Protein AF-0000000066186141 (afdb_homodimer)

Solvent-accessible surface area (backbone atoms only — not comparable 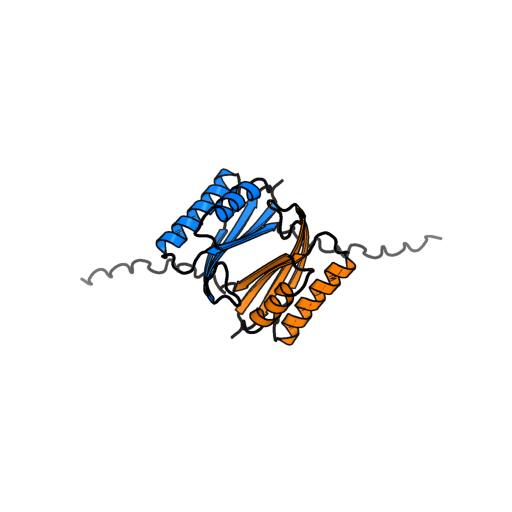to full-atom values): 13253 Å² total; per-residue (Å²): 119,76,40,44,34,40,35,37,36,25,27,50,60,83,59,49,74,66,51,50,50,50,54,52,49,49,54,50,47,55,38,44,77,59,63,34,40,79,72,43,79,42,81,59,44,77,41,80,45,83,58,65,51,98,85,29,54,42,27,28,34,35,39,36,34,31,31,31,69,65,78,44,51,50,62,52,51,48,51,42,69,75,39,86,52,41,72,46,72,51,75,43,67,46,71,72,74,75,72,65,75,69,84,56,73,61,74,71,71,74,72,73,73,84,126,118,74,40,42,34,40,36,38,37,26,29,50,60,84,58,48,73,67,53,50,50,48,54,52,49,48,54,52,48,55,38,44,76,59,62,34,40,78,74,43,79,43,80,59,44,76,41,78,43,84,59,65,53,97,85,31,55,42,27,27,36,36,39,36,36,32,30,30,68,65,79,44,51,50,62,53,50,49,52,42,68,74,39,86,53,41,72,47,72,51,76,43,68,45,71,83,70,75,74,61,74,66,84,58,74,63,74,71,71,74,73,70,78,81,128

Structure (mmCIF, N/CA/C/O backbone):
data_AF-0000000066186141-model_v1
#
loop_
_entity.id
_entity.type
_entity.pdbx_description
1 polymer 'Small ribosomal subunit protein bS6'
#
loop_
_atom_site.group_PDB
_atom_site.id
_atom_site.type_symbol
_atom_site.label_atom_id
_atom_site.label_alt_id
_atom_site.label_comp_id
_atom_site.label_asym_id
_atom_site.label_entity_id
_atom_site.label_seq_id
_atom_site.pdbx_PDB_ins_code
_atom_site.Cartn_x
_atom_site.Cartn_y
_atom_site.Cartn_z
_atom_site.occupancy
_atom_site.B_iso_or_equiv
_atom_site.auth_seq_id
_atom_site.auth_comp_id
_atom_site.auth_asym_id
_atom_site.auth_atom_id
_atom_site.pdbx_PDB_model_num
ATOM 1 N N . MET A 1 1 ? 20.625 -11.773 2.094 1 77.69 1 MET A N 1
ATOM 2 C CA . MET A 1 1 ? 20.078 -11.242 3.336 1 77.69 1 MET A CA 1
ATOM 3 C C . MET A 1 1 ? 18.562 -11.062 3.225 1 77.69 1 MET A C 1
ATOM 5 O O . MET A 1 1 ? 18.062 -10.742 2.154 1 77.69 1 MET A O 1
ATOM 9 N N . SER A 1 2 ? 17.781 -11.586 4.105 1 90.19 2 SER A N 1
ATOM 10 C CA . SER A 1 2 ? 16.328 -11.586 4.055 1 90.19 2 SER A CA 1
ATOM 11 C C . SER A 1 2 ? 15.742 -10.391 4.809 1 90.19 2 SER A C 1
ATOM 13 O O . SER A 1 2 ? 16.266 -10 5.855 1 90.19 2 SER A O 1
ATOM 15 N N . ASN A 1 3 ? 14.906 -9.742 4.137 1 95.06 3 ASN A N 1
ATOM 16 C CA . ASN A 1 3 ? 14.172 -8.633 4.727 1 95.06 3 ASN A CA 1
ATOM 17 C C . ASN A 1 3 ? 12.68 -8.945 4.844 1 95.06 3 ASN A C 1
ATOM 19 O O . ASN A 1 3 ? 12.188 -9.867 4.195 1 95.06 3 ASN A O 1
ATOM 23 N N . ASN A 1 4 ? 12.086 -8.219 5.805 1 96.62 4 ASN A N 1
ATOM 24 C CA . ASN A 1 4 ? 10.625 -8.305 5.891 1 96.62 4 ASN A CA 1
ATOM 25 C C . ASN A 1 4 ? 9.953 -7.391 4.863 1 96.62 4 ASN A C 1
ATOM 27 O O . ASN A 1 4 ? 10.336 -6.227 4.719 1 96.62 4 ASN A O 1
ATOM 31 N N . TYR A 1 5 ? 9.016 -7.984 4.18 1 97.31 5 TYR A N 1
ATOM 32 C CA . TYR A 1 5 ? 8.25 -7.242 3.182 1 97.31 5 TYR A CA 1
ATOM 33 C C . TYR A 1 5 ? 6.758 -7.305 3.477 1 97.31 5 TYR A C 1
ATOM 35 O O . TYR A 1 5 ? 6.266 -8.297 4.012 1 97.31 5 TYR A O 1
ATOM 43 N N . GLU A 1 6 ? 6.176 -6.238 3.137 1 97.62 6 GLU A N 1
ATOM 44 C CA . GLU A 1 6 ? 4.719 -6.184 3.064 1 97.62 6 GLU A CA 1
ATOM 45 C C . GLU A 1 6 ? 4.25 -5.801 1.664 1 97.62 6 GLU A C 1
ATOM 47 O O . GLU A 1 6 ? 4.625 -4.75 1.145 1 97.62 6 GLU A O 1
ATOM 52 N N . MET A 1 7 ? 3.455 -6.684 1.074 1 98 7 MET A N 1
ATOM 53 C CA . MET A 1 7 ? 2.838 -6.434 -0.226 1 98 7 MET A CA 1
ATOM 54 C C . MET A 1 7 ? 1.327 -6.273 -0.09 1 98 7 MET A C 1
ATOM 56 O O . MET A 1 7 ? 0.667 -7.094 0.549 1 98 7 MET A O 1
ATOM 60 N N . MET A 1 8 ? 0.839 -5.203 -0.641 1 98.25 8 MET A N 1
ATOM 61 C CA . MET A 1 8 ? -0.599 -4.969 -0.74 1 98.25 8 MET A CA 1
ATOM 62 C C . MET A 1 8 ? -1.026 -4.816 -2.195 1 98.25 8 MET A C 1
ATOM 64 O O . MET A 1 8 ? -0.345 -4.152 -2.98 1 98.25 8 MET A O 1
ATOM 68 N N . TYR A 1 9 ? -2.137 -5.457 -2.494 1 98.62 9 TYR A N 1
ATOM 69 C CA . TYR A 1 9 ? -2.686 -5.199 -3.822 1 98.62 9 TYR A CA 1
ATOM 70 C C . TYR A 1 9 ? -4.207 -5.23 -3.799 1 98.62 9 TYR A C 1
ATOM 72 O O . TYR A 1 9 ? -4.809 -5.762 -2.861 1 98.62 9 TYR A O 1
ATOM 80 N N . ILE A 1 10 ? -4.785 -4.609 -4.762 1 98.81 10 ILE A N 1
ATOM 81 C CA . ILE A 1 10 ? -6.23 -4.492 -4.898 1 98.81 10 ILE A CA 1
ATOM 82 C C . ILE A 1 10 ? -6.691 -5.223 -6.156 1 98.81 10 ILE A C 1
ATOM 84 O O . ILE A 1 10 ? -6.18 -4.973 -7.25 1 98.81 10 ILE A O 1
ATOM 88 N N . LEU A 1 11 ? -7.594 -6.113 -5.984 1 98.88 11 LEU A N 1
ATOM 89 C CA . LEU A 1 11 ? -8.211 -6.816 -7.102 1 98.88 11 LEU A CA 1
ATOM 90 C C . LEU A 1 11 ? -9.492 -6.117 -7.547 1 98.88 11 LEU A C 1
ATOM 92 O O . LEU A 1 11 ? -10.133 -5.422 -6.754 1 98.88 11 LEU A O 1
ATOM 96 N N . ARG A 1 12 ? -9.836 -6.273 -8.82 1 98.38 12 ARG A N 1
ATOM 97 C CA . ARG A 1 12 ? -11.133 -5.801 -9.297 1 98.38 12 ARG A CA 1
ATOM 98 C C . ARG A 1 12 ? -12.258 -6.328 -8.406 1 98.38 12 ARG A C 1
ATOM 100 O O . ARG A 1 12 ? -12.211 -7.469 -7.949 1 98.38 12 ARG A O 1
ATOM 107 N N . PRO A 1 13 ? -13.289 -5.566 -8.289 1 98.56 13 PRO A N 1
ATOM 108 C CA . PRO A 1 13 ? -14.359 -5.934 -7.355 1 98.56 13 PRO A CA 1
ATOM 109 C C . PRO A 1 13 ? -15.305 -6.984 -7.918 1 98.56 13 PRO A C 1
ATOM 111 O O . PRO A 1 13 ? -16.109 -7.555 -7.184 1 98.56 13 PRO A O 1
ATOM 114 N N . ASP A 1 14 ? -15.18 -7.301 -9.211 1 98.44 14 ASP A N 1
ATOM 115 C CA . ASP A 1 14 ? -16.156 -8.195 -9.844 1 98.44 14 ASP A CA 1
ATOM 116 C C . ASP A 1 14 ? -15.656 -9.641 -9.82 1 98.44 14 ASP A C 1
ATOM 118 O O . ASP A 1 14 ? -16.312 -10.531 -10.359 1 98.44 14 ASP A O 1
ATOM 122 N N . LEU A 1 15 ? -14.562 -9.852 -9.242 1 98.5 15 LEU A N 1
ATOM 123 C CA . LEU A 1 15 ? -14.031 -11.211 -9.148 1 98.5 15 LEU A CA 1
ATOM 124 C C . LEU A 1 15 ? -14.82 -12.039 -8.141 1 98.5 15 LEU A C 1
ATOM 126 O O . LEU A 1 15 ? -15.219 -11.531 -7.09 1 98.5 15 LEU A O 1
ATOM 130 N N . SER A 1 16 ? -14.992 -13.273 -8.461 1 97.94 16 SER A N 1
ATOM 131 C CA . SER A 1 16 ? -15.594 -14.211 -7.523 1 97.94 16 SER A CA 1
ATOM 132 C C . SER A 1 16 ? -14.617 -14.586 -6.41 1 97.94 16 SER A C 1
ATOM 134 O O . SER A 1 16 ? -13.414 -14.344 -6.531 1 97.94 16 SER A O 1
ATOM 136 N N . GLU A 1 17 ? -15.188 -15.188 -5.348 1 97.12 17 GLU A N 1
ATOM 137 C CA . GLU A 1 17 ? -14.336 -15.664 -4.262 1 97.12 17 GLU A CA 1
ATOM 138 C C . GLU A 1 17 ? -13.289 -16.656 -4.773 1 97.12 17 GLU A C 1
ATOM 140 O O . GLU A 1 17 ? -12.133 -16.609 -4.344 1 97.12 17 GLU A O 1
ATOM 145 N N . GLU A 1 18 ? -13.75 -17.469 -5.633 1 98.06 18 GLU A N 1
ATOM 146 C CA . GLU A 1 18 ? -12.836 -18.453 -6.207 1 98.06 18 GLU A CA 1
ATOM 147 C C . GLU A 1 18 ? -11.711 -17.781 -6.98 1 98.06 18 GLU A C 1
ATOM 149 O O . GLU A 1 18 ? -10.539 -18.156 -6.848 1 98.06 18 GLU A O 1
ATOM 154 N N . GLN A 1 19 ? -12.016 -16.781 -7.754 1 98.31 19 GLN A N 1
ATOM 155 C CA . GLN A 1 19 ? -11.023 -16.047 -8.531 1 98.31 19 GLN A CA 1
ATOM 156 C C . GLN A 1 19 ? -10.055 -15.289 -7.625 1 98.31 19 GLN A C 1
ATOM 158 O O . GLN A 1 19 ? -8.852 -15.25 -7.895 1 98.31 19 GLN A O 1
ATOM 163 N N . VAL A 1 20 ? -10.594 -14.766 -6.578 1 98.44 20 VAL A N 1
ATOM 164 C CA . VAL A 1 20 ? -9.773 -14.07 -5.602 1 98.44 20 VAL A CA 1
ATOM 165 C C . VAL A 1 20 ? -8.75 -15.031 -5 1 98.44 20 VAL A C 1
ATOM 167 O O . VAL A 1 20 ? -7.566 -14.703 -4.891 1 98.44 20 VAL A O 1
ATOM 170 N N . GLN A 1 21 ? -9.234 -16.203 -4.648 1 97.75 21 GLN A N 1
ATOM 171 C CA . GLN A 1 21 ? -8.344 -17.203 -4.066 1 97.75 21 GLN A CA 1
ATOM 172 C C . GLN A 1 21 ? -7.293 -17.656 -5.074 1 97.75 21 GLN A C 1
ATOM 174 O O . GLN A 1 21 ? -6.133 -17.859 -4.715 1 97.75 21 GLN A O 1
ATOM 179 N N . GLU A 1 22 ? -7.699 -17.781 -6.258 1 98.06 22 GLU A N 1
ATOM 180 C CA . GLU A 1 22 ? -6.781 -18.203 -7.312 1 98.06 22 GLU A CA 1
ATOM 181 C C . GLU A 1 22 ? -5.664 -17.188 -7.512 1 98.06 22 GLU A C 1
ATOM 183 O O . GLU A 1 22 ? -4.488 -17.547 -7.59 1 98.06 22 GLU A O 1
ATOM 188 N N . VAL A 1 23 ? -6.027 -15.906 -7.625 1 98.19 23 VAL A N 1
ATOM 189 C CA . VAL A 1 23 ? -5.039 -14.859 -7.828 1 98.19 23 VAL A CA 1
ATOM 190 C C . VAL A 1 23 ? -4.109 -14.781 -6.617 1 98.19 23 VAL A C 1
ATOM 192 O O . VAL A 1 23 ? -2.891 -14.672 -6.77 1 98.19 23 VAL A O 1
ATOM 195 N N . SER A 1 24 ? -4.688 -14.867 -5.41 1 97.94 24 SER A N 1
ATOM 196 C CA . SER A 1 24 ? -3.895 -14.828 -4.188 1 97.94 24 SER A CA 1
ATOM 197 C C . SER A 1 24 ? -2.902 -15.984 -4.133 1 97.94 24 SER A C 1
ATOM 199 O O . SER A 1 24 ? -1.741 -15.797 -3.764 1 97.94 24 SER A O 1
ATOM 201 N N . SER A 1 25 ? -3.4 -17.172 -4.512 1 97.88 25 SER A N 1
ATOM 202 C CA . SER A 1 25 ? -2.545 -18.344 -4.531 1 97.88 25 SER A CA 1
ATOM 203 C C . SER A 1 25 ? -1.436 -18.203 -5.57 1 97.88 25 SER A C 1
ATOM 205 O O . SER A 1 25 ? -0.303 -18.641 -5.336 1 97.88 25 SER A O 1
ATOM 207 N N . LYS A 1 26 ? -1.8 -17.656 -6.664 1 98.31 26 LYS A N 1
ATOM 208 C CA . LYS A 1 26 ? -0.821 -17.422 -7.723 1 98.31 26 LYS A CA 1
ATOM 209 C C . LYS A 1 26 ? 0.356 -16.594 -7.215 1 98.31 26 LYS A C 1
ATOM 211 O O . LYS A 1 26 ? 1.514 -16.984 -7.383 1 98.31 26 LYS A O 1
ATOM 216 N N . TYR A 1 27 ? 0.134 -15.469 -6.582 1 98.5 27 TYR A N 1
ATOM 217 C CA . TYR A 1 27 ? 1.203 -14.586 -6.141 1 98.5 27 TYR A CA 1
ATOM 218 C C . TYR A 1 27 ? 1.951 -15.18 -4.957 1 98.5 27 TYR A C 1
ATOM 220 O O . TYR A 1 27 ? 3.158 -14.977 -4.809 1 98.5 27 TYR A O 1
ATOM 228 N N . LYS A 1 28 ? 1.228 -15.945 -4.125 1 98.12 28 LYS A N 1
ATOM 229 C CA . LYS A 1 28 ? 1.906 -16.688 -3.074 1 98.12 28 LYS A CA 1
ATOM 230 C C . LYS A 1 28 ? 2.945 -17.641 -3.662 1 98.12 28 LYS A C 1
ATOM 232 O O . LYS A 1 28 ? 4.09 -17.688 -3.199 1 98.12 28 LYS A O 1
ATOM 237 N N . THR A 1 29 ? 2.52 -18.344 -4.637 1 98.31 29 THR A N 1
ATOM 238 C CA . THR A 1 29 ? 3.391 -19.312 -5.297 1 98.31 29 THR A CA 1
ATOM 239 C C . THR A 1 29 ? 4.57 -18.609 -5.961 1 98.31 29 THR A C 1
ATOM 241 O O . THR A 1 29 ? 5.711 -19.062 -5.863 1 98.31 29 THR A O 1
ATOM 244 N N . MET A 1 30 ? 4.305 -17.484 -6.648 1 98.5 30 MET A N 1
ATOM 245 C CA . MET A 1 30 ? 5.379 -16.734 -7.277 1 98.5 30 MET A CA 1
ATOM 246 C C . MET A 1 30 ? 6.414 -16.297 -6.246 1 98.5 30 MET A C 1
ATOM 248 O O . MET A 1 30 ? 7.617 -16.344 -6.508 1 98.5 30 MET A O 1
ATOM 252 N N . LEU A 1 31 ? 5.957 -15.867 -5.078 1 98.38 31 LEU A N 1
ATOM 253 C CA . LEU A 1 31 ? 6.848 -15.445 -4.004 1 98.38 31 LEU A CA 1
ATOM 254 C C . LEU A 1 31 ? 7.66 -16.625 -3.479 1 98.38 31 LEU A C 1
ATOM 256 O O . LEU A 1 31 ? 8.875 -16.516 -3.295 1 98.38 31 LEU A O 1
ATOM 260 N N . GLN A 1 32 ? 7.039 -17.75 -3.293 1 97.69 32 GLN A N 1
ATOM 261 C CA . GLN A 1 32 ? 7.703 -18.953 -2.791 1 97.69 32 GLN A CA 1
ATOM 262 C C . GLN A 1 32 ? 8.758 -19.453 -3.773 1 97.69 32 GLN A C 1
ATOM 264 O O . GLN A 1 32 ? 9.867 -19.812 -3.371 1 97.69 32 GLN A O 1
ATOM 269 N N . ASP A 1 33 ? 8.406 -19.422 -5.035 1 97.69 33 ASP A N 1
ATOM 270 C CA . ASP A 1 33 ? 9.32 -19.875 -6.074 1 97.69 33 ASP A CA 1
ATOM 271 C C . ASP A 1 33 ? 10.555 -18.984 -6.16 1 97.69 33 ASP A C 1
ATOM 273 O O . ASP A 1 33 ? 11.609 -19.422 -6.621 1 97.69 33 ASP A O 1
ATOM 277 N N . SER A 1 34 ? 10.422 -17.766 -5.691 1 96.62 34 SER A N 1
ATOM 278 C CA . SER A 1 34 ? 11.531 -16.812 -5.723 1 96.62 34 SER A CA 1
ATOM 279 C C . SER A 1 34 ? 12.336 -16.859 -4.422 1 96.62 34 SER A C 1
ATOM 281 O O . SER A 1 34 ? 13.227 -16.047 -4.211 1 96.62 34 SER A O 1
ATOM 283 N N . GLY A 1 35 ? 11.914 -17.734 -3.502 1 96.25 35 GLY A N 1
ATOM 284 C CA . GLY A 1 35 ? 12.695 -17.953 -2.293 1 96.25 35 GLY A CA 1
ATOM 285 C C . GLY A 1 35 ? 12.125 -17.234 -1.082 1 96.25 35 GLY A C 1
ATOM 286 O O . GLY A 1 35 ? 12.758 -17.203 -0.021 1 96.25 35 GLY A O 1
ATOM 287 N N . ALA A 1 36 ? 10.969 -16.703 -1.244 1 97.69 36 ALA A N 1
ATOM 288 C CA . ALA A 1 36 ? 10.336 -16.031 -0.105 1 97.69 36 ALA A CA 1
ATOM 289 C C . ALA A 1 36 ? 9.914 -17.047 0.954 1 97.69 36 ALA A C 1
ATOM 291 O O . ALA A 1 36 ? 9.586 -18.188 0.632 1 97.69 36 ALA A O 1
ATOM 292 N N . SER A 1 37 ? 9.992 -16.594 2.197 1 97.56 37 SER A N 1
ATOM 293 C CA . SER A 1 37 ? 9.594 -17.422 3.326 1 97.56 37 SER A CA 1
ATOM 294 C C . SER A 1 37 ? 8.695 -16.672 4.289 1 97.56 37 SER A C 1
ATOM 296 O O . SER A 1 37 ? 8.492 -15.461 4.133 1 97.56 37 SER A O 1
ATOM 298 N N . ASP A 1 38 ? 7.98 -17.453 5.262 1 97.06 38 ASP A N 1
ATOM 299 C CA . ASP A 1 38 ? 7.113 -16.875 6.289 1 97.06 38 ASP A CA 1
ATOM 300 C C . ASP A 1 38 ? 5.984 -16.062 5.668 1 97.06 38 ASP A C 1
ATOM 302 O O . ASP A 1 38 ? 5.727 -14.93 6.086 1 97.06 38 ASP A O 1
ATOM 306 N N . LEU A 1 39 ? 5.375 -16.672 4.676 1 97.5 39 LEU A N 1
ATOM 307 C CA . LEU A 1 39 ? 4.336 -15.984 3.924 1 97.5 39 LEU A CA 1
ATOM 308 C C . LEU A 1 39 ? 3.023 -15.969 4.699 1 97.5 39 LEU A C 1
ATOM 310 O O . LEU A 1 39 ? 2.582 -17 5.203 1 97.5 39 LEU A O 1
ATOM 314 N N . GLN A 1 40 ? 2.521 -14.875 4.879 1 97.12 40 GLN A N 1
ATOM 315 C CA . GLN A 1 40 ? 1.186 -14.68 5.43 1 97.12 40 GLN A CA 1
ATOM 316 C C . GLN A 1 40 ? 0.299 -13.898 4.465 1 97.12 40 GLN A C 1
ATOM 318 O O . GLN A 1 40 ? 0.572 -12.734 4.168 1 97.12 40 GLN A O 1
ATOM 323 N N . VAL A 1 41 ? -0.76 -14.562 4.004 1 97.5 41 VAL A N 1
ATOM 324 C CA . VAL A 1 41 ? -1.691 -13.93 3.074 1 97.5 41 VAL A CA 1
ATOM 325 C C . VAL A 1 41 ? -3.004 -13.617 3.789 1 97.5 41 VAL A C 1
ATOM 327 O O . VAL A 1 41 ? -3.582 -14.492 4.445 1 97.5 41 VAL A O 1
ATOM 330 N N . GLN A 1 42 ? -3.467 -12.469 3.686 1 96.56 42 GLN A N 1
ATOM 331 C CA . GLN A 1 42 ? -4.73 -12.039 4.281 1 96.56 42 GLN A CA 1
ATOM 332 C C . GLN A 1 42 ? -5.625 -11.367 3.242 1 96.56 42 GLN A C 1
ATOM 334 O O . GLN A 1 42 ? -5.23 -10.383 2.615 1 96.56 42 GLN A O 1
ATOM 339 N N . VAL A 1 43 ? -6.793 -11.969 3.105 1 96.06 43 VAL A N 1
ATOM 340 C CA . VAL A 1 43 ? -7.82 -11.297 2.312 1 96.06 43 VAL A CA 1
ATOM 341 C C . VAL A 1 43 ? -8.562 -10.289 3.178 1 96.06 43 VAL A C 1
ATOM 343 O O . VAL A 1 43 ? -9.305 -10.664 4.09 1 96.06 43 VAL A O 1
ATOM 346 N N . ARG A 1 44 ? -8.438 -9.047 2.889 1 95.25 44 ARG A N 1
ATOM 347 C CA . ARG A 1 44 ? -8.977 -7.984 3.73 1 95.25 44 ARG A CA 1
ATOM 348 C C . ARG A 1 44 ? -10.383 -7.594 3.285 1 95.25 44 ARG A C 1
ATOM 350 O O . ARG A 1 44 ? -11.055 -6.809 3.955 1 95.25 44 ARG A O 1
ATOM 357 N N . GLY A 1 45 ? -10.789 -8.055 2.07 1 94.75 45 GLY A N 1
ATOM 358 C CA . GLY A 1 45 ? -12.172 -7.926 1.632 1 94.75 45 GLY A CA 1
ATOM 359 C C . GLY A 1 45 ? -12.398 -6.746 0.706 1 94.75 45 GLY A C 1
ATOM 360 O O . GLY A 1 45 ? -11.445 -6.059 0.325 1 94.75 45 GLY A O 1
ATOM 361 N N . LYS A 1 46 ? -13.664 -6.594 0.367 1 96.88 46 LYS A N 1
ATOM 362 C CA . LYS A 1 46 ? -14.062 -5.582 -0.606 1 96.88 46 LYS A CA 1
ATOM 363 C C . LYS A 1 46 ? -14.344 -4.246 0.073 1 96.88 46 LYS A C 1
ATOM 365 O O . LYS A 1 46 ? -14.984 -4.199 1.125 1 96.88 46 LYS A O 1
ATOM 370 N N . ARG A 1 47 ? -13.844 -3.191 -0.616 1 95.69 47 ARG A N 1
ATOM 371 C CA . ARG A 1 47 ? -14.055 -1.85 -0.081 1 95.69 47 ARG A CA 1
ATOM 372 C C . ARG A 1 47 ? -14.367 -0.858 -1.197 1 95.69 47 ARG A C 1
ATOM 374 O O . ARG A 1 47 ? -13.891 -1.016 -2.324 1 95.69 47 ARG A O 1
ATOM 381 N N . HIS A 1 48 ? -15.211 0.154 -0.768 1 96.81 48 HIS A N 1
ATOM 382 C CA . HIS A 1 48 ? -15.422 1.274 -1.677 1 96.81 48 HIS A CA 1
ATOM 383 C C . HIS A 1 48 ? -14.188 2.166 -1.751 1 96.81 48 HIS A C 1
ATOM 385 O O . HIS A 1 48 ? -13.602 2.51 -0.722 1 96.81 48 HIS A O 1
ATOM 391 N N . LEU A 1 49 ? -13.797 2.498 -2.938 1 97 49 LEU A N 1
ATOM 392 C CA . LEU A 1 49 ? -12.648 3.375 -3.131 1 97 49 LEU A CA 1
ATOM 393 C C . LEU A 1 49 ? -13.055 4.84 -3.016 1 97 49 LEU A C 1
ATOM 395 O O . LEU A 1 49 ? -14.156 5.215 -3.414 1 97 49 LEU A O 1
ATOM 399 N N . ALA A 1 50 ? -12.203 5.676 -2.479 1 94.62 50 ALA A N 1
ATOM 400 C CA . ALA A 1 50 ? -12.461 7.113 -2.447 1 94.62 50 ALA A CA 1
ATOM 401 C C . ALA A 1 50 ? -12.469 7.699 -3.855 1 94.62 50 ALA A C 1
ATOM 403 O O . ALA A 1 50 ? -13.273 8.586 -4.156 1 94.62 50 ALA A O 1
ATOM 404 N N . TYR A 1 51 ? -11.57 7.207 -4.645 1 94.88 51 TYR A N 1
ATOM 405 C CA . TYR A 1 51 ? -11.469 7.547 -6.059 1 94.88 51 TYR A CA 1
ATOM 406 C C . TYR A 1 51 ? -11.391 6.289 -6.918 1 94.88 51 TYR A C 1
ATOM 408 O O 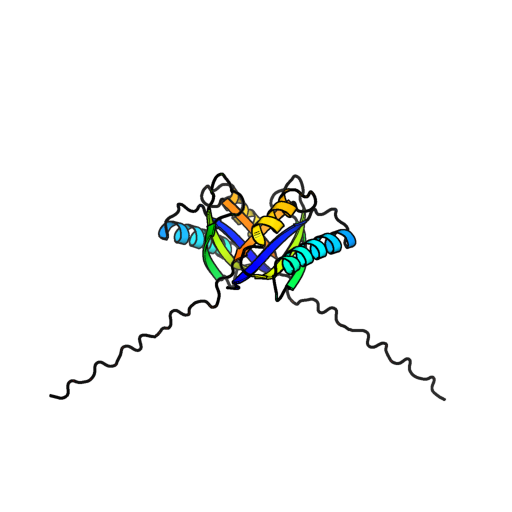. TYR A 1 51 ? -10.742 5.309 -6.531 1 94.88 51 TYR A O 1
ATOM 416 N N . PRO A 1 52 ? -12 6.461 -8.086 1 97 52 PRO A N 1
ATOM 417 C CA . PRO A 1 52 ? -11.969 5.266 -8.93 1 97 52 PRO A CA 1
ATOM 418 C C . PRO A 1 52 ? -10.555 4.895 -9.367 1 97 52 PRO A C 1
ATOM 420 O O . PRO A 1 52 ? -9.727 5.777 -9.602 1 97 52 PRO A O 1
ATOM 423 N N . ILE A 1 53 ? -10.328 3.611 -9.375 1 96.81 53 ILE A N 1
ATOM 424 C CA . ILE A 1 53 ? -9.109 3.055 -9.961 1 96.81 53 ILE A CA 1
ATOM 425 C C . ILE A 1 53 ? -9.453 2.209 -11.18 1 96.81 53 ILE A C 1
ATOM 427 O O . ILE A 1 53 ? -10.172 1.212 -11.07 1 96.81 53 ILE A O 1
ATOM 431 N N . GLN A 1 54 ? -8.938 2.6 -12.375 1 96.56 54 GLN A N 1
ATOM 432 C CA . GLN A 1 54 ? -9.234 1.906 -13.625 1 96.56 54 GLN A CA 1
ATOM 433 C C . GLN A 1 54 ? -10.742 1.765 -13.828 1 96.56 54 GLN A C 1
ATOM 435 O O . GLN A 1 54 ? -11.227 0.685 -14.172 1 96.56 54 GLN A O 1
ATOM 440 N N . ASN A 1 55 ? -11.484 2.77 -13.406 1 96.81 55 ASN A N 1
ATOM 441 C CA . ASN A 1 55 ? -12.922 2.914 -13.594 1 96.81 55 ASN A CA 1
ATOM 442 C C . ASN A 1 55 ? -13.703 2.008 -12.648 1 96.81 55 ASN A C 1
ATOM 444 O O . ASN A 1 55 ? -14.898 1.771 -12.859 1 96.81 55 ASN A O 1
ATOM 448 N N . PHE A 1 56 ? -13.086 1.45 -11.672 1 98.44 56 PHE A N 1
ATOM 449 C CA . PHE A 1 56 ? -13.773 0.711 -10.617 1 98.44 56 PHE A CA 1
ATOM 450 C C . PHE A 1 56 ? -13.945 1.576 -9.375 1 98.44 56 PHE A C 1
ATOM 452 O O . PHE A 1 56 ? -13.031 2.299 -8.984 1 98.44 56 PHE A O 1
ATOM 459 N N . ASN A 1 57 ? -15.141 1.441 -8.742 1 98.25 57 ASN A N 1
ATOM 460 C CA . ASN A 1 57 ? -15.43 2.225 -7.547 1 98.25 57 ASN A CA 1
ATOM 461 C C . ASN A 1 57 ? -15.172 1.424 -6.273 1 98.25 57 ASN A C 1
ATOM 463 O O . ASN A 1 57 ? -15.203 1.975 -5.172 1 98.25 57 ASN A O 1
ATOM 467 N N . ASP A 1 58 ? -15.008 0.131 -6.512 1 98.5 58 ASP A N 1
ATOM 468 C CA . ASP A 1 58 ? -14.68 -0.767 -5.41 1 98.5 58 ASP A CA 1
ATOM 469 C C . ASP A 1 58 ? -13.422 -1.576 -5.715 1 98.5 58 ASP A C 1
ATOM 471 O O . ASP A 1 58 ? -12.945 -1.59 -6.855 1 98.5 58 ASP A O 1
ATOM 475 N N . GLY A 1 59 ? -12.836 -2.236 -4.688 1 98.56 59 GLY A N 1
ATOM 476 C CA . GLY A 1 59 ? -11.703 -3.143 -4.832 1 98.56 59 GLY A CA 1
ATOM 477 C C . GLY A 1 59 ? -11.617 -4.168 -3.719 1 98.56 59 GLY A C 1
ATOM 478 O O . GLY A 1 59 ? -12.102 -3.93 -2.611 1 98.56 59 GLY A O 1
ATOM 479 N N . ILE A 1 60 ? -11.039 -5.262 -4.004 1 98.69 60 ILE A N 1
ATOM 480 C CA . ILE A 1 60 ? -10.789 -6.309 -3.016 1 98.69 60 ILE A CA 1
ATOM 481 C C . ILE A 1 60 ? -9.336 -6.238 -2.553 1 98.69 60 ILE A C 1
ATOM 483 O O . ILE A 1 60 ? -8.414 -6.434 -3.348 1 98.69 60 ILE A O 1
ATOM 487 N N . TYR A 1 61 ? -9.156 -6.039 -1.285 1 98.31 61 TYR A N 1
ATOM 488 C CA . TYR A 1 61 ? -7.824 -5.793 -0.74 1 98.31 61 TYR A CA 1
ATOM 489 C C . TYR A 1 61 ? -7.184 -7.09 -0.258 1 98.31 61 TYR A C 1
ATOM 491 O O . TYR A 1 61 ? -7.801 -7.855 0.487 1 98.31 61 TYR A O 1
ATOM 499 N N . ILE A 1 62 ? -5.91 -7.266 -0.694 1 98.5 62 ILE A N 1
ATOM 500 C CA . ILE A 1 62 ? -5.09 -8.398 -0.267 1 98.5 62 ILE A CA 1
ATOM 501 C C . ILE A 1 62 ? -3.787 -7.887 0.341 1 98.5 62 ILE A C 1
ATOM 503 O O . ILE A 1 62 ? -3.17 -6.957 -0.184 1 98.5 62 ILE A O 1
ATOM 507 N N . GLN A 1 63 ? -3.447 -8.539 1.406 1 97.62 63 GLN A N 1
ATOM 508 C CA . GLN A 1 63 ? -2.182 -8.227 2.059 1 97.62 63 GLN A CA 1
ATOM 509 C C . GLN A 1 63 ? -1.3 -9.469 2.174 1 97.62 63 GLN A C 1
ATOM 511 O O . GLN A 1 63 ? -1.782 -10.555 2.514 1 97.62 63 GLN A O 1
ATOM 516 N N . VAL A 1 64 ? -0.043 -9.336 1.863 1 98.19 64 VAL A N 1
ATOM 517 C CA . VAL A 1 64 ? 0.904 -10.438 1.976 1 98.19 64 VAL A CA 1
ATOM 518 C C . VAL A 1 64 ? 2.152 -9.977 2.725 1 98.19 64 VAL A C 1
ATOM 520 O O . VAL A 1 64 ? 2.791 -9 2.332 1 98.19 64 VAL A O 1
ATOM 523 N N . ASN A 1 65 ? 2.434 -10.617 3.811 1 97.62 65 ASN A N 1
ATOM 524 C CA . ASN A 1 65 ? 3.701 -10.445 4.512 1 97.62 65 ASN A CA 1
ATOM 525 C C . ASN A 1 65 ? 4.637 -11.625 4.285 1 97.62 65 ASN A C 1
ATOM 527 O O . ASN A 1 65 ? 4.195 -12.773 4.262 1 97.62 65 ASN A O 1
ATOM 531 N N . TYR A 1 66 ? 5.895 -11.305 4.117 1 98.19 66 TYR A N 1
ATOM 532 C CA . TYR A 1 66 ? 6.84 -12.383 3.83 1 98.19 66 TYR A CA 1
ATOM 533 C C . TYR A 1 66 ? 8.273 -11.922 4.055 1 98.19 66 TYR A C 1
ATOM 535 O O . TYR A 1 66 ? 8.531 -10.727 4.234 1 98.19 66 TYR A O 1
ATOM 543 N N . LYS A 1 67 ? 9.172 -12.898 4.09 1 97.94 67 LYS A N 1
ATOM 544 C CA . LYS A 1 67 ? 10.609 -12.656 4.125 1 97.94 67 LYS A CA 1
ATOM 545 C C . LYS A 1 67 ? 11.258 -13 2.787 1 97.94 67 LYS A C 1
ATOM 547 O O . LYS A 1 67 ? 10.93 -14.016 2.174 1 97.94 67 LYS A O 1
ATOM 552 N N . ALA A 1 68 ? 12.07 -12.148 2.32 1 97.62 68 ALA A N 1
ATOM 553 C CA . ALA A 1 68 ? 12.742 -12.367 1.039 1 97.62 68 ALA A CA 1
ATOM 554 C C . ALA A 1 68 ? 13.938 -11.43 0.879 1 97.62 68 ALA A C 1
ATOM 556 O O . ALA A 1 68 ? 14.242 -10.641 1.777 1 97.62 68 ALA A O 1
ATOM 557 N N . ASP A 1 69 ? 14.609 -11.539 -0.289 1 95.94 69 ASP A N 1
ATOM 558 C CA . ASP A 1 69 ? 15.805 -10.734 -0.483 1 95.94 69 ASP A CA 1
ATOM 559 C C . ASP A 1 69 ? 15.539 -9.578 -1.453 1 95.94 69 ASP A C 1
ATOM 561 O O . ASP A 1 69 ? 16.453 -8.836 -1.801 1 95.94 69 ASP A O 1
ATOM 565 N N . GLY A 1 70 ? 14.398 -9.43 -1.904 1 95.75 70 GLY A N 1
ATOM 566 C CA . GLY A 1 70 ? 14.047 -8.32 -2.775 1 95.75 70 GLY A CA 1
ATOM 567 C C . GLY A 1 70 ? 14.039 -8.695 -4.246 1 95.75 70 GLY A C 1
ATOM 568 O O . GLY A 1 70 ? 13.508 -7.957 -5.074 1 95.75 70 GLY A O 1
ATOM 569 N N . SER A 1 71 ? 14.586 -9.883 -4.625 1 95.5 71 SER A N 1
ATOM 570 C CA . SER A 1 71 ? 14.719 -10.273 -6.023 1 95.5 71 SER A CA 1
ATOM 571 C C . SER A 1 71 ? 13.359 -10.625 -6.625 1 95.5 71 SER A C 1
ATOM 573 O O . SER A 1 71 ? 13.203 -10.648 -7.848 1 95.5 71 SER A O 1
ATOM 575 N N . GLN A 1 72 ? 12.367 -10.844 -5.754 1 96.81 72 GLN A N 1
ATOM 576 C CA . GLN A 1 72 ? 11.047 -11.289 -6.199 1 96.81 72 GLN A CA 1
ATOM 577 C C . GLN A 1 72 ? 10.211 -10.109 -6.695 1 96.81 72 GLN A C 1
ATOM 579 O O . GLN A 1 72 ? 9.227 -10.305 -7.418 1 96.81 72 GLN A O 1
ATOM 584 N N . ILE A 1 73 ? 10.523 -8.938 -6.309 1 96.75 73 ILE A N 1
ATOM 585 C CA . ILE A 1 73 ? 9.648 -7.777 -6.438 1 96.75 73 ILE A CA 1
ATOM 586 C C . ILE A 1 73 ? 9.383 -7.496 -7.918 1 96.75 73 ILE A C 1
ATOM 588 O O . ILE A 1 73 ? 8.227 -7.375 -8.336 1 96.75 73 ILE A O 1
ATOM 592 N N . LYS A 1 74 ? 10.477 -7.484 -8.695 1 96.75 74 LYS A N 1
ATOM 593 C CA . LYS A 1 74 ? 10.336 -7.102 -10.102 1 96.75 74 LYS A CA 1
ATOM 594 C C . LYS A 1 74 ? 9.414 -8.062 -10.844 1 96.75 74 LYS A C 1
ATOM 596 O O . LYS A 1 74 ? 8.508 -7.629 -11.555 1 96.75 74 LYS A O 1
ATOM 601 N N . ALA A 1 75 ? 9.594 -9.328 -10.641 1 97.44 75 ALA A N 1
ATOM 602 C CA . ALA A 1 75 ? 8.805 -10.336 -11.344 1 97.44 75 ALA A CA 1
ATOM 603 C C . ALA A 1 75 ? 7.34 -10.289 -10.922 1 97.44 75 ALA A C 1
ATOM 605 O O . ALA A 1 75 ? 6.445 -10.344 -11.773 1 97.44 75 ALA A O 1
ATOM 606 N N . VAL A 1 76 ? 7.082 -10.172 -9.664 1 98.25 76 VAL A N 1
ATOM 607 C CA . VAL A 1 76 ? 5.715 -10.188 -9.148 1 98.25 76 VAL A CA 1
ATOM 608 C C . VAL A 1 76 ? 4.977 -8.93 -9.609 1 98.25 76 VAL A C 1
ATOM 610 O O . VAL A 1 76 ? 3.854 -9.016 -10.109 1 98.25 76 VAL A O 1
ATOM 613 N N . GLU A 1 77 ? 5.629 -7.805 -9.5 1 97.44 77 GLU A N 1
ATOM 614 C CA . GLU A 1 77 ? 5.004 -6.543 -9.891 1 97.44 77 GLU A CA 1
ATOM 615 C C . GLU A 1 77 ? 4.785 -6.484 -11.398 1 97.44 77 GLU A C 1
ATOM 617 O O . GLU A 1 77 ? 3.803 -5.898 -11.867 1 97.44 77 GLU A O 1
ATOM 622 N N . ARG A 1 78 ? 5.715 -7.074 -12.148 1 97.69 78 ARG A N 1
ATOM 623 C CA . ARG A 1 78 ? 5.523 -7.156 -13.594 1 97.69 78 ARG A CA 1
ATOM 624 C C . ARG A 1 78 ? 4.258 -7.934 -13.938 1 97.69 78 ARG A C 1
ATOM 626 O O . ARG A 1 78 ? 3.457 -7.496 -14.766 1 97.69 78 ARG A O 1
ATOM 633 N N . ASP A 1 79 ? 4.09 -9 -13.328 1 98.38 79 ASP A N 1
ATOM 634 C CA . ASP A 1 79 ? 2.912 -9.82 -13.578 1 98.38 79 ASP A CA 1
ATOM 635 C C . ASP A 1 79 ? 1.632 -9.07 -13.219 1 98.38 79 ASP A C 1
ATOM 637 O O . ASP A 1 79 ? 0.656 -9.102 -13.977 1 98.38 79 ASP A O 1
ATOM 641 N N . MET A 1 80 ? 1.624 -8.383 -12.062 1 98 80 MET A N 1
ATOM 642 C CA . MET A 1 80 ? 0.462 -7.621 -11.617 1 98 80 MET A CA 1
ATOM 643 C C . MET A 1 80 ? 0.162 -6.477 -12.578 1 98 80 MET A C 1
ATOM 645 O O . MET A 1 80 ? -1.002 -6.176 -12.844 1 98 80 MET A O 1
ATOM 649 N N . ARG A 1 81 ? 1.227 -5.875 -13.031 1 95.62 81 ARG A N 1
ATOM 650 C CA . ARG A 1 81 ? 1.101 -4.75 -13.953 1 95.62 81 ARG A CA 1
ATOM 651 C C . ARG A 1 81 ? 0.49 -5.195 -15.273 1 95.62 81 ARG A C 1
ATOM 653 O O . ARG A 1 81 ? -0.326 -4.477 -15.859 1 95.62 81 ARG A O 1
ATOM 660 N N . LEU A 1 82 ? 0.861 -6.363 -15.766 1 95.88 82 LEU A N 1
ATOM 661 C CA . LEU A 1 82 ? 0.424 -6.871 -17.062 1 95.88 82 LEU A CA 1
ATOM 662 C C . LEU A 1 82 ? -0.953 -7.52 -16.953 1 95.88 82 LEU A C 1
ATOM 664 O O . LEU A 1 82 ? -1.671 -7.629 -17.953 1 95.88 82 LEU A O 1
ATOM 668 N N . GLY A 1 83 ? -1.317 -7.961 -15.805 1 95.94 83 GLY A N 1
ATOM 669 C CA . GLY A 1 83 ? -2.586 -8.641 -15.602 1 95.94 83 GLY A CA 1
ATOM 670 C C . GLY A 1 83 ? -3.762 -7.691 -15.492 1 95.94 83 GLY A C 1
ATOM 671 O O . GLY A 1 83 ? -3.586 -6.508 -15.188 1 95.94 83 GLY A O 1
ATOM 672 N N . GLU A 1 84 ? -4.938 -8.25 -15.648 1 96.06 84 GLU A N 1
ATOM 673 C CA . GLU A 1 84 ? -6.141 -7.422 -15.672 1 96.06 84 GLU A CA 1
ATOM 674 C C . GLU A 1 84 ? -6.875 -7.48 -14.336 1 96.06 84 GLU A C 1
ATOM 676 O O . GLU A 1 84 ? -7.754 -6.66 -14.07 1 96.06 84 GLU A O 1
ATOM 681 N N . MET A 1 85 ? -6.457 -8.352 -13.5 1 98.25 85 MET A N 1
ATOM 682 C CA . MET A 1 85 ? -7.246 -8.578 -12.289 1 98.25 85 MET A CA 1
ATOM 683 C C . MET A 1 85 ? -6.785 -7.664 -11.156 1 98.25 85 MET A C 1
ATOM 685 O O . MET A 1 85 ? -7.562 -7.34 -10.258 1 98.25 85 MET A O 1
ATOM 689 N N . VAL A 1 86 ? -5.52 -7.324 -11.164 1 98.75 86 VAL A N 1
ATOM 690 C CA . VAL A 1 86 ? -4.957 -6.43 -10.156 1 98.75 86 VAL A CA 1
ATOM 691 C C . VAL A 1 86 ? -5.031 -4.984 -10.641 1 98.75 86 VAL A C 1
ATOM 693 O O . VAL A 1 86 ? -4.562 -4.668 -11.734 1 98.75 86 VAL A O 1
ATOM 696 N N . ILE A 1 87 ? -5.621 -4.105 -9.82 1 98.38 87 ILE A N 1
ATOM 697 C CA . ILE A 1 87 ? -5.812 -2.742 -10.297 1 98.38 87 ILE A CA 1
ATOM 698 C C . ILE A 1 87 ? -4.836 -1.806 -9.594 1 98.38 87 ILE A C 1
ATOM 700 O O . ILE A 1 87 ? -4.633 -0.669 -10.023 1 98.38 87 ILE A O 1
ATOM 704 N N . ARG A 1 88 ? -4.262 -2.227 -8.531 1 98.19 88 ARG A N 1
ATOM 705 C CA . ARG A 1 88 ? -3.238 -1.487 -7.805 1 98.19 88 ARG A CA 1
ATOM 706 C C . ARG A 1 88 ? -2.367 -2.428 -6.977 1 98.19 88 ARG A C 1
ATOM 708 O O . ARG A 1 88 ? -2.84 -3.465 -6.504 1 98.19 88 ARG A O 1
ATOM 715 N N . TYR A 1 89 ? -1.163 -2.148 -6.754 1 98 89 TYR A N 1
ATOM 716 C CA . TYR A 1 89 ? -0.247 -2.92 -5.922 1 98 89 TYR A CA 1
ATOM 717 C C . TYR A 1 89 ? 0.851 -2.031 -5.352 1 98 89 TYR A C 1
ATOM 719 O O . TYR A 1 89 ? 1.168 -0.983 -5.922 1 98 89 TYR A O 1
ATOM 727 N N . LEU A 1 90 ? 1.318 -2.406 -4.238 1 97.56 90 LEU A N 1
ATOM 728 C CA . LEU A 1 90 ? 2.395 -1.709 -3.543 1 97.56 90 LEU A CA 1
ATOM 729 C C . LEU A 1 90 ? 3.168 -2.666 -2.641 1 97.56 90 LEU A C 1
ATOM 731 O O . LEU A 1 90 ? 2.57 -3.396 -1.848 1 97.56 90 LEU A O 1
ATOM 735 N N . THR A 1 91 ? 4.492 -2.707 -2.789 1 97.62 91 THR A N 1
ATOM 736 C CA . THR A 1 91 ? 5.352 -3.523 -1.942 1 97.62 91 THR A CA 1
ATOM 737 C C . THR A 1 91 ? 6.32 -2.65 -1.152 1 97.62 91 THR A C 1
ATOM 739 O O . THR A 1 91 ? 6.93 -1.731 -1.705 1 97.62 91 THR A O 1
ATOM 742 N N . MET A 1 92 ? 6.426 -2.975 0.14 1 96.12 92 MET A N 1
ATOM 743 C CA . MET A 1 92 ? 7.27 -2.178 1.028 1 96.12 92 MET A CA 1
ATOM 744 C C . MET A 1 92 ? 8.188 -3.07 1.85 1 96.12 92 MET A C 1
ATOM 746 O O . MET A 1 92 ? 7.762 -4.098 2.377 1 96.12 92 MET A O 1
ATOM 750 N N . LYS A 1 93 ? 9.484 -2.717 1.83 1 95.75 93 LYS A N 1
ATOM 751 C CA . LYS A 1 93 ? 10.414 -3.336 2.768 1 95.75 93 LYS A CA 1
ATOM 752 C C . LYS A 1 93 ? 10.203 -2.809 4.184 1 95.75 93 LYS A C 1
ATOM 754 O O . LYS A 1 93 ? 10.188 -1.597 4.406 1 95.75 93 LYS A O 1
ATOM 759 N N . LEU A 1 94 ? 10 -3.746 5.098 1 92.5 94 LEU A N 1
ATOM 760 C CA . LEU A 1 94 ? 9.711 -3.357 6.473 1 92.5 94 LEU A CA 1
ATOM 761 C C . LEU A 1 94 ? 10.984 -3.33 7.309 1 92.5 94 LEU A C 1
ATOM 763 O O . LEU A 1 94 ? 11.867 -4.176 7.137 1 92.5 94 LEU A O 1
ATOM 767 N N . ASP A 1 95 ? 11.672 -2.162 7.426 1 74.56 95 ASP A N 1
ATOM 768 C CA . ASP A 1 95 ? 12.883 -2.135 8.242 1 74.56 95 ASP A CA 1
ATOM 769 C C . ASP A 1 95 ? 12.719 -2.99 9.492 1 74.56 95 ASP A C 1
ATOM 771 O O . ASP A 1 95 ? 11.609 -3.168 9.992 1 74.56 95 ASP A O 1
ATOM 775 N N . ALA A 1 96 ? 13.805 -3.869 9.672 1 57.97 96 ALA A N 1
ATOM 776 C CA . ALA A 1 96 ? 13.828 -4.629 10.922 1 57.97 96 ALA A CA 1
ATOM 777 C C . ALA A 1 96 ? 13.383 -3.77 12.094 1 57.97 96 ALA A C 1
ATOM 779 O O . ALA A 1 96 ? 13.227 -2.553 11.961 1 57.97 96 ALA A O 1
ATOM 780 N N . GLU A 1 97 ? 13.703 -4.086 13.422 1 51.81 97 GLU A N 1
ATOM 781 C CA . GLU A 1 97 ? 13.43 -3.516 14.742 1 51.81 97 GLU A CA 1
ATOM 782 C C . GLU A 1 97 ? 13.711 -2.018 14.766 1 51.81 97 GLU A C 1
ATOM 784 O O . GLU A 1 97 ? 14.648 -1.548 14.117 1 51.81 97 GLU A O 1
ATOM 789 N N . PRO A 1 98 ? 12.711 -1.133 14.93 1 43.09 98 PRO A N 1
ATOM 790 C CA . PRO A 1 98 ? 13.18 0.218 15.25 1 43.09 98 PRO A CA 1
ATOM 791 C C . PRO A 1 98 ? 14.562 0.224 15.906 1 43.09 98 PRO A C 1
ATOM 793 O O . PRO A 1 98 ? 14.852 -0.635 16.734 1 43.09 98 PRO A O 1
ATOM 796 N N . ILE A 1 99 ? 15.531 0.399 15.266 1 37.06 99 ILE A N 1
ATOM 797 C CA . ILE A 1 99 ? 16.656 0.623 16.156 1 37.06 99 ILE A CA 1
ATOM 798 C C . ILE A 1 99 ? 16.219 1.501 17.328 1 37.06 99 ILE A C 1
ATOM 800 O O . ILE A 1 99 ? 15.734 2.615 17.141 1 37.06 99 ILE A O 1
ATOM 804 N N . ALA A 1 100 ? 15.719 1.018 18.406 1 37 100 ALA A N 1
ATOM 805 C CA . ALA A 1 100 ? 15.742 1.843 19.609 1 37 100 ALA A CA 1
ATOM 806 C C . ALA A 1 100 ? 16.938 2.785 19.609 1 37 100 ALA A C 1
ATOM 808 O O . ALA A 1 100 ? 18.078 2.359 19.359 1 37 100 ALA A O 1
ATOM 809 N N . LEU A 1 101 ? 16.844 3.977 19.156 1 35.12 101 LEU A N 1
ATOM 810 C CA . LEU A 1 101 ? 17.953 4.754 19.703 1 35.12 101 LEU A CA 1
ATOM 811 C C . LEU A 1 101 ? 18.406 4.191 21.047 1 35.12 101 LEU A C 1
ATOM 813 O O . LEU A 1 101 ? 17.609 4.098 21.984 1 35.12 101 LEU A O 1
ATOM 817 N N . GLU A 1 102 ? 19.078 3.125 21.109 1 33.78 102 GLU A N 1
ATOM 818 C CA . GLU A 1 102 ? 19.734 2.76 22.375 1 33.78 102 GLU A CA 1
ATOM 819 C C . GLU A 1 102 ? 20.062 3.996 23.203 1 33.78 102 GLU A C 1
ATOM 821 O O . GLU A 1 102 ? 20.781 4.887 22.75 1 33.78 102 GLU A O 1
ATOM 826 N N . ALA A 1 103 ? 19.031 4.594 23.938 1 37.31 103 ALA A N 1
ATOM 827 C CA . ALA A 1 103 ? 19.406 5.445 25.062 1 37.31 103 ALA A CA 1
ATOM 828 C C . ALA A 1 103 ? 20.719 4.965 25.703 1 37.31 103 ALA A C 1
ATOM 830 O O . ALA A 1 103 ? 20.703 4.035 26.516 1 37.31 103 ALA A O 1
ATOM 831 N N . ASP A 1 104 ? 21.594 4.418 24.891 1 34.38 104 ASP A N 1
ATOM 832 C CA . ASP A 1 104 ? 22.844 3.961 25.469 1 34.38 104 ASP A CA 1
ATOM 833 C C . ASP A 1 104 ? 23.391 4.98 26.469 1 34.38 104 ASP A C 1
ATOM 835 O O . ASP A 1 104 ? 24.266 4.66 27.281 1 34.38 104 ASP A O 1
ATOM 839 N N . ALA A 1 105 ? 23.406 6.359 26.094 1 38.72 105 ALA A N 1
ATOM 840 C CA . ALA A 1 105 ? 24.609 6.949 26.688 1 38.72 105 ALA A CA 1
ATOM 841 C C . ALA A 1 105 ? 24.469 7.039 28.203 1 38.72 105 ALA A C 1
ATOM 843 O O . ALA A 1 105 ? 23.656 7.797 28.719 1 38.72 105 ALA A O 1
ATOM 844 N N . PRO A 1 106 ? 24.203 5.941 28.906 1 39.16 106 PRO A N 1
ATOM 845 C CA . PRO A 1 106 ? 24.359 6.316 30.312 1 39.16 106 PRO A CA 1
ATOM 846 C C . PRO A 1 106 ? 25.484 7.328 30.531 1 39.16 106 PRO A C 1
ATOM 848 O O . PRO A 1 106 ? 26.531 7.238 29.891 1 39.16 106 PRO A O 1
ATOM 851 N N . PRO A 1 107 ? 25.078 8.609 30.531 1 37.88 107 PRO A N 1
ATOM 852 C CA . PRO A 1 107 ? 26.203 9.5 30.797 1 37.88 107 PRO A CA 1
ATOM 853 C C . PRO A 1 107 ? 27.234 8.883 31.734 1 37.88 107 PRO A C 1
ATOM 855 O O . PRO A 1 107 ? 26.875 8.32 32.781 1 37.88 107 PRO A O 1
ATOM 858 N N . SER A 1 108 ? 28.172 8.156 31.188 1 40.56 108 SER A N 1
ATOM 859 C CA . SER A 1 108 ? 29.328 7.719 31.938 1 40.56 108 SER A CA 1
ATOM 860 C C . SER A 1 108 ? 29.688 8.703 33.031 1 40.56 108 SER A C 1
ATOM 862 O O . SER A 1 108 ? 29.719 9.914 32.812 1 40.56 108 SER A O 1
ATOM 864 N N . GLU A 1 109 ? 29.125 8.414 34.312 1 42.03 109 GLU A N 1
ATOM 865 C CA . GLU A 1 109 ? 29.531 9.086 35.531 1 42.03 109 GLU A CA 1
ATOM 866 C C . GLU A 1 109 ? 30.984 9.555 35.469 1 42.03 109 GLU A C 1
ATOM 868 O O . GLU A 1 109 ? 31.891 8.758 35.156 1 42.03 109 GLU A O 1
ATOM 873 N N . PRO A 1 110 ? 31.156 10.781 34.969 1 39.81 110 PRO A N 1
ATOM 874 C CA . PRO A 1 110 ? 32.531 11.25 35 1 39.81 110 PRO A CA 1
ATOM 875 C C . PRO A 1 110 ? 33.312 10.781 36.219 1 39.81 110 PRO A C 1
ATOM 877 O O . PRO A 1 110 ? 32.781 10.844 37.344 1 39.81 110 PRO A O 1
ATOM 880 N N . ALA A 1 111 ? 34.062 9.789 36.156 1 43.81 111 ALA A N 1
ATOM 881 C CA . ALA A 1 111 ? 35.031 9.312 37.156 1 43.81 111 ALA A CA 1
ATOM 882 C C . ALA A 1 111 ? 35.625 10.477 37.938 1 43.81 111 ALA A C 1
ATOM 884 O O . ALA A 1 111 ? 35.969 11.508 37.344 1 43.81 111 ALA A O 1
ATOM 885 N N . ALA A 1 112 ? 35.094 10.664 39.188 1 45.06 112 ALA A N 1
ATOM 886 C CA . ALA A 1 112 ? 35.781 11.547 40.125 1 45.06 112 ALA A CA 1
ATOM 887 C C . ALA A 1 112 ? 37.281 11.422 40.031 1 45.06 112 ALA A C 1
ATOM 889 O O . ALA A 1 112 ? 37.812 10.312 39.938 1 45.06 112 ALA A O 1
ATOM 890 N N . PRO A 1 113 ? 37.938 12.375 39.469 1 41.81 113 PRO A N 1
ATOM 891 C CA . PRO A 1 113 ? 39.375 12.352 39.531 1 41.81 113 PRO A CA 1
ATOM 892 C C . PRO A 1 113 ? 39.938 11.898 40.875 1 41.81 113 PRO A C 1
ATOM 894 O O . PRO A 1 113 ? 39.281 12.094 41.906 1 41.81 113 PRO A O 1
ATOM 897 N N . GLY A 1 114 ? 40.656 10.82 40.969 1 36.69 114 GLY A N 1
ATOM 898 C CA . GLY A 1 114 ? 41.562 10.414 42.031 1 36.69 114 GLY A CA 1
ATOM 899 C C . GLY A 1 114 ? 42.312 11.57 42.656 1 36.69 114 GLY A C 1
ATOM 900 O O . GLY A 1 114 ? 42.781 11.484 43.781 1 36.69 114 GLY A O 1
ATOM 901 N N . ALA A 1 115 ? 42.75 12.828 42.156 1 29.52 115 ALA A N 1
ATOM 902 C CA . ALA A 1 115 ? 43.688 13.484 43.062 1 29.52 115 ALA A CA 1
ATOM 903 C C . ALA A 1 115 ? 42.969 14.164 44.219 1 29.52 115 ALA A C 1
ATOM 905 O O . ALA A 1 115 ? 41.844 14.633 44.031 1 29.52 115 ALA A O 1
ATOM 906 N N . MET B 1 1 ? -17.594 3.854 14.992 1 78.06 1 MET B N 1
ATOM 907 C CA . MET B 1 1 ? -16.828 2.637 15.219 1 78.06 1 MET B CA 1
ATOM 908 C C . MET B 1 1 ? -15.414 2.768 14.641 1 78.06 1 MET B C 1
ATOM 910 O O . MET B 1 1 ? -15.227 3.404 13.602 1 78.06 1 MET B O 1
ATOM 914 N N . SER B 1 2 ? -14.383 2.545 15.383 1 90.38 2 SER B N 1
ATOM 915 C CA . SER B 1 2 ? -12.992 2.748 14.984 1 90.38 2 SER B CA 1
ATOM 916 C C . SER B 1 2 ? -12.383 1.461 14.438 1 90.38 2 SER B C 1
ATOM 918 O O . SER B 1 2 ? -12.656 0.372 14.945 1 90.38 2 SER B O 1
ATOM 920 N N . ASN B 1 3 ? -11.828 1.608 13.328 1 95.19 3 ASN B N 1
ATOM 921 C CA . ASN B 1 3 ? -11.094 0.514 12.703 1 95.19 3 ASN B CA 1
ATOM 922 C C . ASN B 1 3 ? -9.602 0.805 12.633 1 95.19 3 ASN B C 1
ATOM 924 O O . ASN B 1 3 ? -9.18 1.955 12.781 1 95.19 3 ASN B O 1
ATOM 928 N N . ASN B 1 4 ? -8.852 -0.32 12.562 1 96.69 4 ASN B N 1
ATOM 929 C CA . ASN B 1 4 ? -7.422 -0.168 12.312 1 96.69 4 ASN B CA 1
ATOM 930 C C . ASN B 1 4 ? -7.129 0.047 10.828 1 96.69 4 ASN B C 1
ATOM 932 O O . ASN B 1 4 ? -7.656 -0.671 9.977 1 96.69 4 ASN B O 1
ATOM 936 N N . TYR B 1 5 ? -6.324 1.057 10.594 1 97.38 5 TYR B N 1
ATOM 937 C CA . TYR B 1 5 ? -5.926 1.372 9.227 1 97.38 5 TYR B CA 1
ATOM 938 C C . TYR B 1 5 ? -4.406 1.364 9.094 1 97.38 5 TYR B C 1
ATOM 940 O O . TYR B 1 5 ? -3.688 1.688 10.039 1 97.38 5 TYR B O 1
ATOM 948 N N . GLU B 1 6 ? -4.051 0.973 7.938 1 97.62 6 GLU B N 1
ATOM 949 C CA . GLU B 1 6 ? -2.672 1.155 7.492 1 97.62 6 GLU B CA 1
ATOM 950 C C . GLU B 1 6 ? -2.611 1.979 6.207 1 97.62 6 GLU B C 1
ATOM 952 O O . GLU B 1 6 ? -3.225 1.618 5.203 1 97.62 6 GLU B O 1
ATOM 957 N N . MET B 1 7 ? -1.89 3.09 6.297 1 98.06 7 MET B N 1
ATOM 958 C CA . MET B 1 7 ? -1.647 3.945 5.137 1 98.06 7 MET B CA 1
ATOM 959 C C . MET B 1 7 ? -0.18 3.902 4.727 1 98.06 7 MET B C 1
ATOM 961 O O . MET B 1 7 ? 0.708 4.062 5.566 1 98.06 7 MET B O 1
ATOM 965 N N . MET B 1 8 ? 0.031 3.641 3.465 1 98.31 8 MET B N 1
ATOM 966 C CA . MET B 1 8 ? 1.362 3.719 2.873 1 98.31 8 MET B CA 1
ATOM 967 C C . MET B 1 8 ? 1.394 4.734 1.734 1 98.31 8 MET B C 1
ATOM 969 O O . MET B 1 8 ? 0.468 4.793 0.923 1 98.31 8 MET B O 1
ATOM 973 N N .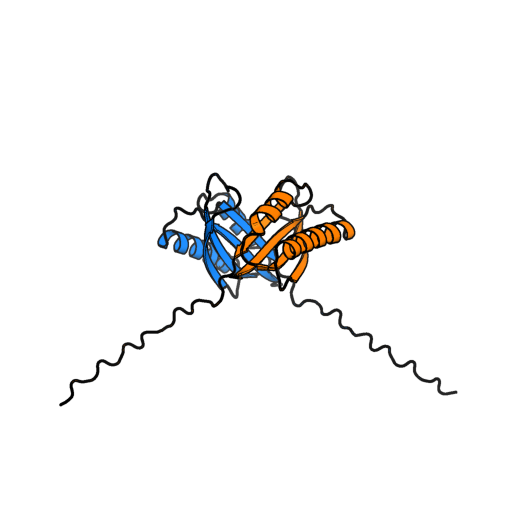 TYR B 1 9 ? 2.471 5.508 1.748 1 98.62 9 TYR B N 1
ATOM 974 C CA . TYR B 1 9 ? 2.637 6.375 0.587 1 98.62 9 TYR B CA 1
ATOM 975 C C . TYR B 1 9 ? 4.113 6.555 0.248 1 98.62 9 TYR B C 1
ATOM 977 O O . TYR B 1 9 ? 4.984 6.285 1.078 1 98.62 9 TYR B O 1
ATOM 985 N N . ILE B 1 10 ? 4.355 6.922 -0.971 1 98.81 10 ILE B N 1
ATOM 986 C CA . ILE B 1 10 ? 5.703 7.105 -1.503 1 98.81 10 ILE B CA 1
ATOM 987 C C . ILE B 1 10 ? 5.914 8.57 -1.874 1 98.81 10 ILE B C 1
ATOM 989 O O . ILE B 1 10 ? 5.125 9.148 -2.623 1 98.81 10 ILE B O 1
ATOM 993 N N . LEU B 1 11 ? 6.922 9.141 -1.329 1 98.88 11 LEU B N 1
ATOM 994 C CA . LEU B 1 11 ? 7.316 10.508 -1.67 1 98.88 11 LEU B CA 1
ATOM 995 C C . LEU B 1 11 ? 8.359 10.508 -2.785 1 98.88 11 LEU B C 1
ATOM 997 O O . LEU B 1 11 ? 9.094 9.531 -2.955 1 98.88 11 LEU B O 1
ATOM 1001 N N . ARG B 1 12 ? 8.383 11.586 -3.572 1 98.38 12 ARG B N 1
ATOM 1002 C CA . ARG B 1 12 ? 9.461 11.758 -4.539 1 98.38 12 ARG B CA 1
ATOM 1003 C C . ARG B 1 12 ? 10.82 11.594 -3.875 1 98.38 12 ARG B C 1
ATOM 1005 O O . ARG B 1 12 ? 11.016 12.016 -2.736 1 98.38 12 ARG B O 1
ATOM 1012 N N . PRO B 1 13 ? 11.758 11.109 -4.617 1 98.5 13 PRO B N 1
ATOM 1013 C CA . PRO B 1 13 ? 13.055 10.789 -4.023 1 98.5 13 PRO B CA 1
ATOM 1014 C C . PRO B 1 13 ? 13.945 12.016 -3.838 1 98.5 13 PRO B C 1
ATOM 1016 O O . PRO B 1 13 ? 14.969 11.945 -3.154 1 98.5 13 PRO B O 1
ATOM 1019 N N . ASP B 1 14 ? 13.539 13.156 -4.387 1 98.44 14 ASP B N 1
ATOM 1020 C CA . ASP B 1 14 ? 14.414 14.328 -4.371 1 98.44 14 ASP B CA 1
ATOM 1021 C C . ASP B 1 14 ? 14.102 15.227 -3.176 1 98.44 14 ASP B C 1
ATOM 1023 O O . ASP B 1 14 ? 14.703 16.297 -3.02 1 98.44 14 ASP B O 1
ATOM 1027 N N . LEU B 1 15 ? 13.219 14.812 -2.373 1 98.5 15 LEU B N 1
ATOM 1028 C CA . LEU B 1 15 ? 12.883 15.594 -1.188 1 98.5 15 LEU B CA 1
ATOM 1029 C C . LEU B 1 15 ? 13.984 15.5 -0.142 1 98.5 15 LEU B C 1
ATOM 1031 O O . LEU B 1 15 ? 14.578 14.438 0.046 1 98.5 15 LEU B O 1
ATOM 1035 N N . SER B 1 16 ? 14.211 16.594 0.526 1 97.88 16 SER B N 1
ATOM 1036 C CA . SER B 1 16 ? 15.133 16.594 1.66 1 97.88 16 SER B CA 1
ATOM 1037 C C . SER B 1 16 ? 14.508 15.922 2.877 1 97.88 16 SER B C 1
ATOM 1039 O O . SER B 1 16 ? 13.297 15.711 2.93 1 97.88 16 SER B O 1
ATOM 1041 N N . GLU B 1 17 ? 15.383 15.602 3.846 1 97.12 17 GLU B N 1
ATOM 1042 C CA . GLU B 1 17 ? 14.891 15.031 5.094 1 97.12 17 GLU B CA 1
ATOM 1043 C C . GLU B 1 17 ? 13.867 15.945 5.754 1 97.12 17 GLU B C 1
ATOM 1045 O O . GLU B 1 17 ? 12.859 15.484 6.289 1 97.12 17 GLU B O 1
ATOM 1050 N N . GLU B 1 18 ? 14.188 17.188 5.699 1 98.06 18 GLU B N 1
ATOM 1051 C CA . GLU B 1 18 ? 13.273 18.156 6.285 1 98.06 18 GLU B CA 1
ATOM 1052 C C . GLU B 1 18 ? 11.922 18.141 5.582 1 98.06 18 GLU B C 1
ATOM 1054 O O . GLU B 1 18 ? 10.875 18.172 6.23 1 98.06 18 GLU B O 1
ATOM 1059 N N . GLN B 1 19 ? 11.914 18.078 4.289 1 98.25 19 GLN B N 1
ATOM 1060 C CA . GLN B 1 19 ? 10.688 18.047 3.502 1 98.25 19 GLN B CA 1
ATOM 1061 C C . GLN B 1 19 ? 9.898 16.766 3.768 1 98.25 19 GLN B C 1
ATOM 1063 O O . GLN B 1 19 ? 8.672 16.797 3.865 1 98.25 19 GLN B O 1
ATOM 1068 N N . VAL B 1 20 ? 10.617 15.711 3.902 1 98.5 20 VAL B N 1
ATOM 1069 C CA . VAL B 1 20 ? 9.984 14.43 4.211 1 98.5 20 VAL B CA 1
ATOM 1070 C C . VAL B 1 20 ? 9.266 14.523 5.555 1 98.5 20 VAL B C 1
ATOM 1072 O O . VAL B 1 20 ? 8.117 14.086 5.676 1 98.5 20 VAL B O 1
ATOM 1075 N N . GLN B 1 21 ? 9.945 15.094 6.52 1 97.75 21 GLN B N 1
ATOM 1076 C CA . GLN B 1 21 ? 9.352 15.242 7.844 1 97.75 21 GLN B CA 1
ATOM 1077 C C . GLN B 1 21 ? 8.133 16.172 7.797 1 97.75 21 GLN B C 1
ATOM 1079 O O . GLN B 1 21 ? 7.133 15.914 8.469 1 97.75 21 GLN B O 1
ATOM 1084 N N . GLU B 1 22 ? 8.242 17.156 7.027 1 98 22 GLU B N 1
ATOM 1085 C CA . GLU B 1 22 ? 7.141 18.109 6.895 1 98 22 GLU B CA 1
ATOM 1086 C C . GLU B 1 22 ? 5.902 17.453 6.301 1 98 22 GLU B C 1
ATOM 1088 O O . GLU B 1 22 ? 4.793 17.625 6.812 1 98 22 GLU B O 1
ATOM 1093 N N . VAL B 1 23 ? 6.09 16.719 5.219 1 98.19 23 VAL B N 1
ATOM 1094 C CA . VAL B 1 23 ? 4.969 16.047 4.562 1 98.19 23 VAL B CA 1
ATOM 1095 C C . VAL B 1 23 ? 4.367 15.008 5.508 1 98.19 23 VAL B C 1
ATOM 1097 O O . VAL B 1 23 ? 3.146 14.906 5.633 1 98.19 23 VAL B O 1
ATOM 1100 N N . SER B 1 24 ? 5.238 14.234 6.184 1 97.88 24 SER B N 1
ATOM 1101 C CA . SER B 1 24 ? 4.777 13.227 7.129 1 97.88 24 SER B CA 1
ATOM 1102 C C . SER B 1 24 ? 3.965 13.852 8.258 1 97.88 24 SER B C 1
ATOM 1104 O O . SER B 1 24 ? 2.92 13.32 8.641 1 97.88 24 SER B O 1
ATOM 1106 N N . SER B 1 25 ? 4.48 14.984 8.766 1 97.88 25 SER B N 1
ATOM 1107 C CA . SER B 1 25 ? 3.783 15.695 9.828 1 97.88 25 SER B CA 1
ATOM 1108 C C . SER B 1 25 ? 2.441 16.234 9.344 1 97.88 25 SER B C 1
ATOM 1110 O O . SER B 1 25 ? 1.457 16.219 10.086 1 97.88 25 SER B O 1
ATOM 1112 N N . LYS B 1 26 ? 2.463 16.703 8.156 1 98.31 26 LYS B N 1
ATOM 1113 C CA . LYS B 1 26 ? 1.232 17.219 7.562 1 98.31 26 LYS B CA 1
ATOM 1114 C C . LYS B 1 26 ? 0.134 16.156 7.566 1 98.31 26 LYS B C 1
ATOM 1116 O O . LYS B 1 26 ? -0.979 16.422 8.031 1 98.31 26 LYS B O 1
ATOM 1121 N N . TYR B 1 27 ? 0.376 14.977 7.09 1 98.5 27 TYR B N 1
ATOM 1122 C CA . TYR B 1 27 ? -0.642 13.938 6.98 1 98.5 27 TYR B CA 1
ATOM 1123 C C . TYR B 1 27 ? -1 13.383 8.352 1 98.5 27 TYR B C 1
ATOM 1125 O O . TYR B 1 27 ? -2.146 13 8.594 1 98.5 27 TYR B O 1
ATOM 1133 N N . LYS B 1 28 ? -0.008 13.359 9.258 1 98.12 28 LYS B N 1
ATOM 1134 C CA . LYS B 1 28 ? -0.316 13.008 10.641 1 98.12 28 LYS B CA 1
ATOM 1135 C C . LYS B 1 28 ? -1.356 13.961 11.227 1 98.12 28 LYS B C 1
ATOM 1137 O O . LYS B 1 28 ? -2.336 13.523 11.836 1 98.12 28 LYS B O 1
ATOM 1142 N N . THR B 1 29 ? -1.113 15.203 11.016 1 98.31 29 THR B N 1
ATOM 1143 C CA . THR B 1 29 ? -2.01 16.234 11.523 1 98.31 29 THR B CA 1
ATOM 1144 C C . THR B 1 29 ? -3.387 16.125 10.883 1 98.31 29 THR B C 1
ATOM 1146 O O . THR B 1 29 ? -4.41 16.219 11.562 1 98.31 29 THR B O 1
ATOM 1149 N N . MET B 1 30 ? -3.43 15.906 9.562 1 98.5 30 MET B N 1
ATOM 1150 C CA . MET B 1 30 ? -4.703 15.734 8.875 1 98.5 30 MET B CA 1
ATOM 1151 C C . MET B 1 30 ? -5.492 14.57 9.461 1 98.5 30 MET B C 1
ATOM 1153 O O . MET B 1 30 ? -6.707 14.664 9.641 1 98.5 30 MET B O 1
ATOM 1157 N N . LEU B 1 31 ? -4.809 13.477 9.773 1 98.38 31 LEU B N 1
ATOM 1158 C CA . LEU B 1 31 ? -5.449 12.305 10.367 1 98.38 31 LEU B CA 1
ATOM 1159 C C . LEU B 1 31 ? -5.969 12.609 11.766 1 98.38 31 LEU B C 1
ATOM 1161 O O . LEU B 1 31 ? -7.105 12.273 12.094 1 98.38 31 LEU B O 1
ATOM 1165 N N . GLN B 1 32 ? -5.191 13.305 12.539 1 97.62 32 GLN B N 1
ATOM 1166 C CA . GLN B 1 32 ? -5.574 13.656 13.906 1 97.62 32 GLN B CA 1
ATOM 1167 C C . GLN B 1 32 ? -6.777 14.594 13.914 1 97.62 32 GLN B C 1
ATOM 1169 O O . GLN B 1 32 ? -7.703 14.422 14.711 1 97.62 32 GLN B O 1
ATOM 1174 N N . ASP B 1 33 ? -6.754 15.547 13.008 1 97.62 33 ASP B N 1
ATOM 1175 C CA . ASP B 1 33 ? -7.836 16.516 12.922 1 97.62 33 ASP B CA 1
ATOM 1176 C C . ASP B 1 33 ? -9.148 15.852 12.516 1 97.62 33 ASP B C 1
ATOM 1178 O O . ASP B 1 33 ? -10.227 16.359 12.805 1 97.62 33 ASP B O 1
ATOM 1182 N N . SER B 1 34 ? -9.055 14.695 11.875 1 96.56 34 SER B N 1
ATOM 1183 C CA . SER B 1 34 ? -10.234 13.961 11.445 1 96.56 34 SER B CA 1
ATOM 1184 C C . SER B 1 34 ? -10.68 12.953 12.5 1 96.56 34 SER B C 1
ATOM 1186 O O . SER B 1 34 ? -11.57 12.141 12.25 1 96.56 34 SER B O 1
ATOM 1188 N N . GLY B 1 35 ? -9.953 12.906 13.609 1 96.19 35 GLY B N 1
ATOM 1189 C CA . GLY B 1 35 ? -10.375 12.078 14.727 1 96.19 35 GLY B CA 1
ATOM 1190 C C . GLY B 1 35 ? -9.609 10.766 14.828 1 96.19 35 GLY B C 1
ATOM 1191 O O . GLY B 1 35 ? -9.953 9.898 15.625 1 96.19 35 GLY B O 1
ATOM 1192 N N . ALA B 1 36 ? -8.594 10.648 14.039 1 97.69 36 ALA B N 1
ATOM 1193 C CA . ALA B 1 36 ? -7.781 9.438 14.117 1 97.69 36 ALA B CA 1
ATOM 1194 C C . ALA B 1 36 ? -6.996 9.383 15.422 1 97.69 36 ALA B C 1
ATOM 1196 O O . ALA B 1 36 ? -6.629 10.422 15.977 1 97.69 36 ALA B O 1
ATOM 1197 N N . SER B 1 37 ? -6.812 8.164 15.898 1 97.5 37 SER B N 1
ATOM 1198 C CA . SER B 1 37 ? -6.059 7.938 17.125 1 97.5 37 SER B CA 1
ATOM 1199 C C . SER B 1 37 ? -5.035 6.824 16.953 1 97.5 37 SER B C 1
ATOM 1201 O O . SER B 1 37 ? -5.012 6.152 15.914 1 97.5 37 SER B O 1
ATOM 1203 N N . ASP B 1 38 ? -4.027 6.715 17.953 1 97.06 38 ASP B N 1
ATOM 1204 C CA . ASP B 1 38 ? -2.996 5.68 17.969 1 97.06 38 ASP B CA 1
ATOM 1205 C C . ASP B 1 38 ? -2.158 5.719 16.703 1 97.06 38 ASP B C 1
ATOM 1207 O O . ASP B 1 38 ? -1.928 4.684 16.062 1 97.06 38 ASP B O 1
ATOM 1211 N N . LEU B 1 39 ? -1.747 6.93 16.375 1 97.44 39 LEU B N 1
ATOM 1212 C CA . LEU B 1 39 ? -1.011 7.141 15.141 1 97.44 39 LEU B CA 1
ATOM 1213 C C . LEU B 1 39 ? 0.445 6.711 15.289 1 97.44 39 LEU B C 1
ATOM 1215 O O . LEU B 1 39 ? 1.107 7.082 16.266 1 97.44 39 LEU 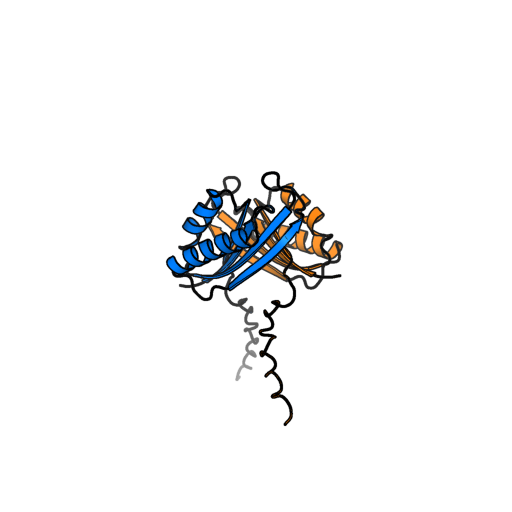B O 1
ATOM 1219 N N . GLN B 1 40 ? 0.855 5.891 14.469 1 97.19 40 GLN B N 1
ATOM 1220 C CA . GLN B 1 40 ? 2.26 5.512 14.344 1 97.19 40 GLN B CA 1
ATOM 1221 C C . GLN B 1 40 ? 2.781 5.797 12.938 1 97.19 40 GLN B C 1
ATOM 1223 O O . GLN B 1 40 ? 2.314 5.203 11.961 1 97.19 40 GLN B O 1
ATOM 1228 N N . VAL B 1 41 ? 3.764 6.699 12.867 1 97.56 41 VAL B N 1
ATOM 1229 C CA . VAL B 1 41 ? 4.359 7.062 11.586 1 97.56 41 VAL B CA 1
ATOM 1230 C C . VAL B 1 41 ? 5.766 6.477 11.484 1 97.56 41 VAL B C 1
ATOM 1232 O O . VAL B 1 41 ? 6.582 6.641 12.391 1 97.56 41 VAL B O 1
ATOM 1235 N N . GLN B 1 42 ? 6.059 5.828 10.445 1 96.56 42 GLN B N 1
ATOM 1236 C CA . GLN B 1 42 ? 7.375 5.25 10.195 1 96.56 42 GLN B CA 1
ATOM 1237 C C . GLN B 1 42 ? 7.906 5.664 8.828 1 96.56 42 GLN B C 1
ATOM 1239 O O . GLN B 1 42 ? 7.262 5.418 7.805 1 96.56 42 GLN B O 1
ATOM 1244 N N . VAL B 1 43 ? 9.062 6.293 8.898 1 96.19 43 VAL B N 1
ATOM 1245 C CA . VAL B 1 43 ? 9.781 6.547 7.648 1 96.19 43 VAL B CA 1
ATOM 1246 C C . VAL B 1 43 ? 10.602 5.316 7.27 1 96.19 43 VAL B C 1
ATOM 1248 O O . VAL B 1 43 ? 11.586 4.992 7.93 1 96.19 43 VAL B O 1
ATOM 1251 N N . ARG B 1 44 ? 10.258 4.688 6.215 1 95.19 44 ARG B N 1
ATOM 1252 C CA . ARG B 1 44 ? 10.867 3.418 5.832 1 95.19 44 ARG B CA 1
ATOM 1253 C C . ARG B 1 44 ? 12.07 3.643 4.914 1 95.19 44 ARG B C 1
ATOM 1255 O O . ARG B 1 44 ? 12.797 2.701 4.602 1 95.19 44 ARG B O 1
ATOM 1262 N N . GLY B 1 45 ? 12.203 4.871 4.375 1 94.75 45 GLY B N 1
ATOM 1263 C CA . GLY B 1 45 ? 13.406 5.266 3.662 1 94.75 45 GLY B CA 1
ATOM 1264 C C . GLY B 1 45 ? 13.266 5.18 2.154 1 94.75 45 GLY B C 1
ATOM 1265 O O . GLY B 1 45 ? 12.18 4.891 1.644 1 94.75 45 GLY B O 1
ATOM 1266 N N . LYS B 1 46 ? 14.383 5.484 1.517 1 96.88 46 LYS B N 1
ATOM 1267 C CA . LYS B 1 46 ? 14.422 5.566 0.059 1 96.88 46 LYS B CA 1
ATOM 1268 C C . LYS B 1 46 ? 14.711 4.203 -0.562 1 96.88 46 LYS B C 1
ATOM 1270 O O . LYS B 1 46 ? 15.586 3.473 -0.089 1 96.88 46 LYS B O 1
ATOM 1275 N N . ARG B 1 47 ? 13.938 3.939 -1.639 1 95.62 47 ARG B N 1
ATOM 1276 C CA . ARG B 1 47 ? 14.125 2.674 -2.34 1 95.62 47 ARG B CA 1
ATOM 1277 C C . ARG B 1 47 ? 14.031 2.865 -3.85 1 95.62 47 ARG B C 1
ATOM 1279 O O . ARG B 1 47 ? 13.305 3.738 -4.328 1 95.62 47 ARG B O 1
ATOM 1286 N N . HIS B 1 48 ? 14.836 1.964 -4.531 1 96.81 48 HIS B N 1
ATOM 1287 C CA . HIS B 1 48 ? 14.688 1.907 -5.984 1 96.81 48 HIS B CA 1
ATOM 1288 C C . HIS B 1 48 ? 13.383 1.23 -6.375 1 96.81 48 HIS B C 1
ATOM 1290 O O . HIS B 1 48 ? 13.031 0.179 -5.832 1 96.81 48 HIS B O 1
ATOM 1296 N N . LEU B 1 49 ? 12.672 1.828 -7.281 1 97 49 LEU B N 1
ATOM 1297 C CA . LEU B 1 49 ? 11.414 1.261 -7.762 1 97 49 LEU B CA 1
ATOM 1298 C C . LEU B 1 49 ? 11.664 0.243 -8.867 1 97 49 LEU B C 1
ATOM 1300 O O . LEU B 1 49 ? 12.578 0.413 -9.68 1 97 49 LEU B O 1
ATOM 1304 N N . ALA B 1 50 ? 10.891 -0.801 -8.914 1 94.56 50 ALA B N 1
ATOM 1305 C CA . ALA B 1 50 ? 10.977 -1.76 -10.016 1 94.56 50 ALA B CA 1
ATOM 1306 C C . ALA B 1 50 ? 10.57 -1.119 -11.336 1 94.56 50 ALA B C 1
ATOM 1308 O O . ALA B 1 50 ? 11.156 -1.406 -12.383 1 94.56 50 ALA B O 1
ATOM 1309 N N . TYR B 1 51 ? 9.578 -0.314 -11.242 1 94.88 51 TYR B N 1
ATOM 1310 C CA . TYR B 1 51 ? 9.086 0.485 -12.359 1 94.88 51 TYR B CA 1
ATOM 1311 C C . TYR B 1 51 ? 8.938 1.948 -11.961 1 94.88 51 TYR B C 1
ATOM 1313 O O . TYR B 1 51 ? 8.523 2.254 -10.836 1 94.88 51 TYR B O 1
ATOM 1321 N N . PRO B 1 52 ? 9.219 2.752 -12.977 1 97 52 PRO B N 1
ATOM 1322 C CA . PRO B 1 52 ? 9.117 4.168 -12.625 1 97 52 PRO B CA 1
ATOM 1323 C C . PRO B 1 52 ? 7.688 4.586 -12.281 1 97 52 PRO B C 1
ATOM 1325 O O . PRO B 1 52 ? 6.734 4.074 -12.875 1 97 52 PRO B O 1
ATOM 1328 N N . ILE B 1 53 ? 7.609 5.434 -11.297 1 96.81 53 ILE B N 1
ATOM 1329 C CA . ILE B 1 53 ? 6.355 6.094 -10.953 1 96.81 53 ILE B CA 1
ATOM 1330 C C . ILE B 1 53 ? 6.484 7.598 -11.195 1 96.81 53 ILE B C 1
ATOM 1332 O O . ILE B 1 53 ? 7.312 8.266 -10.57 1 96.81 53 ILE B O 1
ATOM 1336 N N . GLN B 1 54 ? 5.66 8.156 -12.102 1 96.5 54 GLN B N 1
ATOM 1337 C CA . GLN B 1 54 ? 5.719 9.57 -12.461 1 96.5 54 GLN B CA 1
ATOM 1338 C C . GLN B 1 54 ? 7.133 9.984 -12.859 1 96.5 54 GLN B C 1
ATOM 1340 O O . GLN B 1 54 ? 7.637 11.016 -12.414 1 96.5 54 GLN B O 1
ATOM 1345 N N . ASN B 1 55 ? 7.84 9.062 -13.516 1 96.81 55 ASN B N 1
ATOM 1346 C CA . ASN B 1 55 ? 9.164 9.266 -14.102 1 96.81 55 ASN B CA 1
ATOM 1347 C C . ASN B 1 55 ? 10.25 9.273 -13.031 1 96.81 55 ASN B C 1
ATOM 1349 O O . ASN B 1 55 ? 11.375 9.719 -13.281 1 96.81 55 ASN B O 1
ATOM 1353 N N . PHE B 1 56 ? 9.945 8.867 -11.859 1 98.44 56 PHE B N 1
ATOM 1354 C CA . PHE B 1 56 ? 10.953 8.664 -10.82 1 98.44 56 PHE B CA 1
ATOM 1355 C C . PHE B 1 56 ? 11.336 7.195 -10.711 1 98.44 56 PHE B C 1
ATOM 1357 O O . PHE B 1 56 ? 10.469 6.316 -10.773 1 98.44 56 PHE B O 1
ATOM 1364 N N . ASN B 1 57 ? 12.641 6.961 -10.508 1 98.25 57 ASN B N 1
ATOM 1365 C CA . ASN B 1 57 ? 13.141 5.594 -10.398 1 98.25 57 ASN B CA 1
ATOM 1366 C C . ASN B 1 57 ? 13.297 5.168 -8.938 1 98.25 57 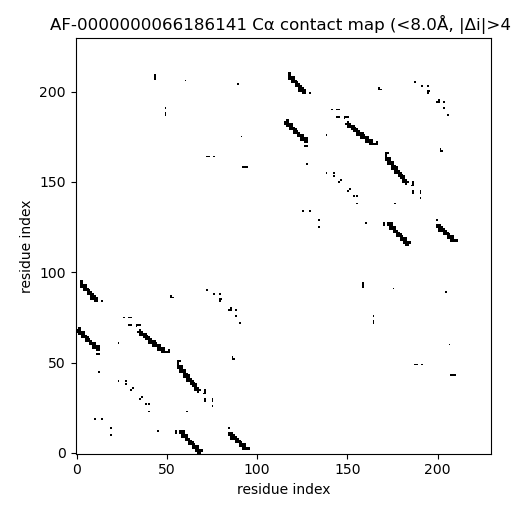ASN B C 1
ATOM 1368 O O . ASN B 1 57 ? 13.531 3.992 -8.656 1 98.25 57 ASN B O 1
ATOM 1372 N N . ASP B 1 58 ? 13.211 6.191 -8.086 1 98.5 58 ASP B N 1
ATOM 1373 C CA . ASP B 1 58 ? 13.273 5.945 -6.648 1 98.5 58 ASP B CA 1
ATOM 1374 C C . ASP B 1 58 ? 12.078 6.566 -5.934 1 98.5 58 ASP B C 1
ATOM 1376 O O . ASP B 1 58 ? 11.336 7.355 -6.527 1 98.5 58 ASP B O 1
ATOM 1380 N N . GLY B 1 59 ? 11.852 6.184 -4.668 1 98.56 59 GLY B N 1
ATOM 1381 C CA . GLY B 1 59 ? 10.828 6.766 -3.816 1 98.56 59 GLY B CA 1
ATOM 1382 C C . GLY B 1 59 ? 11.133 6.625 -2.336 1 98.56 59 GLY B C 1
ATOM 1383 O O . GLY B 1 59 ? 11.852 5.707 -1.931 1 98.56 59 GLY B O 1
ATOM 1384 N N . ILE B 1 60 ? 10.633 7.5 -1.561 1 98.75 60 ILE B N 1
ATOM 1385 C CA . ILE B 1 60 ? 10.75 7.449 -0.108 1 98.75 60 ILE B CA 1
ATOM 1386 C C . ILE B 1 60 ? 9.461 6.898 0.497 1 98.75 60 ILE B C 1
ATOM 1388 O O . ILE B 1 60 ? 8.398 7.512 0.367 1 98.75 60 ILE B O 1
ATOM 1392 N N . TYR B 1 61 ? 9.578 5.805 1.19 1 98.38 61 TYR B N 1
ATOM 1393 C CA . TYR B 1 61 ? 8.406 5.09 1.685 1 98.38 61 TYR B CA 1
ATOM 1394 C C . TYR B 1 61 ? 8.055 5.531 3.1 1 98.38 61 TYR B C 1
ATOM 1396 O O . TYR B 1 61 ? 8.922 5.566 3.979 1 98.38 61 TYR B O 1
ATOM 1404 N N . ILE B 1 62 ? 6.738 5.832 3.273 1 98.5 62 ILE B N 1
ATOM 1405 C CA . ILE B 1 62 ? 6.184 6.184 4.578 1 98.5 62 ILE B CA 1
ATOM 1406 C C . ILE B 1 62 ? 5.02 5.25 4.91 1 98.5 62 ILE B C 1
ATOM 1408 O O . ILE B 1 62 ? 4.195 4.945 4.047 1 98.5 62 ILE B O 1
ATOM 1412 N N . GLN B 1 63 ? 5.035 4.863 6.145 1 97.62 63 GLN B N 1
ATOM 1413 C CA . GLN B 1 63 ? 3.941 4.035 6.641 1 97.62 63 GLN B CA 1
ATOM 1414 C C . GLN B 1 63 ? 3.262 4.68 7.844 1 97.62 63 GLN B C 1
ATOM 1416 O O . GLN B 1 63 ? 3.934 5.207 8.734 1 97.62 63 GLN B O 1
ATOM 1421 N N . VAL B 1 64 ? 1.965 4.68 7.871 1 98.19 64 VAL B N 1
ATOM 1422 C CA . VAL B 1 64 ? 1.206 5.227 8.992 1 98.19 64 VAL B CA 1
ATOM 1423 C C . VAL B 1 64 ? 0.141 4.227 9.43 1 98.19 64 VAL B C 1
ATOM 1425 O O . VAL B 1 64 ? -0.681 3.789 8.625 1 98.19 64 VAL B O 1
ATOM 1428 N N . ASN B 1 65 ? 0.209 3.832 10.656 1 97.69 65 ASN B N 1
ATOM 1429 C CA . ASN B 1 65 ? -0.858 3.061 11.289 1 97.69 65 ASN B CA 1
ATOM 1430 C C . ASN B 1 65 ? -1.685 3.92 12.242 1 97.69 65 ASN B C 1
ATOM 1432 O O . ASN B 1 65 ? -1.138 4.758 12.961 1 97.69 65 ASN B O 1
ATOM 1436 N N . TYR B 1 66 ? -2.965 3.682 12.219 1 98.19 66 TYR B N 1
ATOM 1437 C CA . TYR B 1 66 ? -3.824 4.508 13.055 1 98.19 66 TYR B CA 1
ATOM 1438 C C . TYR B 1 66 ? -5.199 3.869 13.227 1 98.19 66 TYR B C 1
ATOM 1440 O O . TYR B 1 66 ? -5.527 2.902 12.531 1 98.19 66 TYR B O 1
ATOM 1448 N N . LYS B 1 67 ? -5.953 4.406 14.18 1 98 67 LYS B N 1
ATOM 1449 C CA . LYS B 1 67 ? -7.355 4.051 14.383 1 98 67 LYS B CA 1
ATOM 1450 C C . LYS B 1 67 ? -8.273 5.191 13.953 1 98 67 LYS B C 1
ATOM 1452 O O . LYS B 1 67 ? -8.008 6.359 14.242 1 98 67 LYS B O 1
ATOM 1457 N N . ALA B 1 68 ? -9.266 4.871 13.234 1 97.62 68 ALA B N 1
ATOM 1458 C CA . ALA B 1 68 ? -10.203 5.883 12.75 1 97.62 68 ALA B CA 1
ATOM 1459 C C . ALA B 1 68 ? -11.5 5.238 12.266 1 97.62 68 ALA B C 1
ATOM 1461 O O . ALA B 1 68 ? -11.656 4.02 12.336 1 97.62 68 ALA B O 1
ATOM 1462 N N . ASP B 1 69 ? -12.422 6.098 11.781 1 96 69 ASP B N 1
ATOM 1463 C CA . ASP B 1 69 ? -13.711 5.566 11.359 1 96 69 ASP B CA 1
ATOM 1464 C C . ASP B 1 69 ? -13.828 5.539 9.836 1 96 69 ASP B C 1
ATOM 1466 O O . ASP B 1 69 ? -14.875 5.195 9.289 1 96 69 ASP B O 1
ATOM 1470 N N . GLY B 1 70 ? -12.852 5.895 9.148 1 95.75 70 GLY B N 1
ATOM 1471 C CA . GLY B 1 70 ? -12.852 5.828 7.695 1 95.75 70 GLY B CA 1
ATOM 1472 C C . GLY B 1 70 ? -13.172 7.16 7.039 1 95.75 70 GLY B C 1
ATOM 1473 O O . GLY B 1 70 ? -12.945 7.336 5.84 1 95.75 70 GLY B O 1
ATOM 1474 N N . SER B 1 71 ? -13.656 8.172 7.816 1 95.5 71 SER B N 1
ATOM 1475 C CA . SER B 1 71 ? -14.078 9.445 7.25 1 95.5 71 SER B CA 1
ATOM 1476 C C . SER B 1 71 ? -12.883 10.281 6.793 1 95.5 71 SER B C 1
ATOM 1478 O O . SER B 1 71 ? -13.031 11.203 5.992 1 95.5 71 SER B O 1
ATOM 1480 N N . GLN B 1 72 ? -11.68 9.891 7.254 1 96.81 72 GLN B N 1
ATOM 1481 C CA . GLN B 1 72 ? -10.477 10.656 6.973 1 96.81 72 GLN B CA 1
ATOM 1482 C C . GLN B 1 72 ? -9.93 10.328 5.586 1 96.81 72 GLN B C 1
ATOM 1484 O O . GLN B 1 72 ? -9.141 11.102 5.027 1 96.81 72 GLN B O 1
ATOM 1489 N N . ILE B 1 73 ? -10.273 9.234 5.047 1 96.81 73 ILE B N 1
ATOM 1490 C CA . ILE B 1 73 ? -9.594 8.656 3.895 1 96.81 73 ILE B CA 1
ATOM 1491 C C . ILE B 1 73 ? -9.734 9.578 2.689 1 96.81 73 ILE B C 1
ATOM 1493 O O . ILE B 1 73 ? -8.742 9.945 2.057 1 96.81 73 ILE B O 1
ATOM 1497 N N . LYS B 1 74 ? -10.977 10.039 2.455 1 96.81 74 LYS B N 1
ATOM 1498 C CA . LYS B 1 74 ? -11.242 10.82 1.255 1 96.81 74 LYS B CA 1
ATOM 1499 C C . LYS B 1 74 ? -10.43 12.117 1.258 1 96.81 74 LYS B C 1
ATOM 1501 O O . LYS B 1 74 ? -9.773 12.445 0.265 1 96.81 74 LYS B O 1
ATOM 1506 N N . ALA B 1 75 ? -10.406 12.797 2.359 1 97.44 75 ALA B N 1
ATOM 1507 C CA . ALA B 1 75 ? -9.711 14.078 2.463 1 97.44 75 ALA B CA 1
ATOM 1508 C C . ALA B 1 75 ? -8.203 13.898 2.326 1 97.44 75 ALA B C 1
ATOM 1510 O O . ALA B 1 75 ? -7.543 14.656 1.613 1 97.44 75 ALA B O 1
ATOM 1511 N N . VAL B 1 76 ? -7.66 12.914 2.971 1 98.31 76 VAL B N 1
ATOM 1512 C CA . VAL B 1 76 ? -6.219 12.695 2.967 1 98.31 76 VAL B CA 1
ATOM 1513 C C . VAL B 1 76 ? -5.766 12.273 1.571 1 98.31 76 VAL B C 1
ATOM 1515 O O . VAL B 1 76 ? -4.797 12.82 1.037 1 98.31 76 VAL B O 1
ATOM 1518 N N . GLU B 1 77 ? -6.492 11.375 0.981 1 97.44 77 GLU B N 1
ATOM 1519 C CA . GLU B 1 77 ? -6.129 10.891 -0.348 1 97.44 77 GLU B CA 1
ATOM 1520 C C . GLU B 1 77 ? -6.297 11.984 -1.397 1 97.44 77 GLU B C 1
ATOM 1522 O O . GLU B 1 77 ? -5.535 12.047 -2.365 1 97.44 77 GLU B O 1
ATOM 1527 N N . ARG B 1 78 ? -7.312 12.82 -1.206 1 97.69 78 ARG B N 1
ATOM 1528 C CA . ARG B 1 78 ? -7.477 13.953 -2.105 1 97.69 78 ARG B CA 1
ATOM 1529 C C . ARG B 1 78 ? -6.254 14.867 -2.061 1 97.69 78 ARG B C 1
ATOM 1531 O O . ARG B 1 78 ? -5.738 15.273 -3.104 1 97.69 78 ARG B O 1
ATOM 1538 N N . ASP B 1 79 ? -5.82 15.156 -0.933 1 98.44 79 ASP B N 1
ATOM 1539 C CA . ASP B 1 79 ? -4.652 16.016 -0.779 1 98.44 79 ASP B CA 1
ATOM 1540 C C . ASP B 1 79 ? -3.418 15.391 -1.422 1 98.44 79 ASP B C 1
ATOM 1542 O O . ASP B 1 79 ? -2.662 16.078 -2.119 1 98.44 79 ASP B O 1
ATOM 1546 N N . MET B 1 80 ? -3.209 14.086 -1.204 1 98 80 MET B N 1
ATOM 1547 C CA . MET B 1 80 ? -2.068 13.375 -1.775 1 98 80 MET B CA 1
ATOM 1548 C C . MET B 1 80 ? -2.148 13.352 -3.297 1 98 80 MET B C 1
ATOM 1550 O O . MET B 1 80 ? -1.129 13.477 -3.979 1 98 80 MET B O 1
ATOM 1554 N N . ARG B 1 81 ? -3.355 13.172 -3.756 1 95.69 81 ARG B N 1
ATOM 1555 C CA . ARG B 1 81 ? -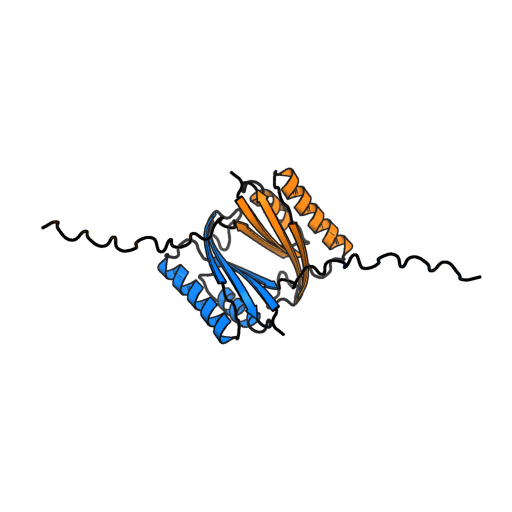3.592 13.109 -5.195 1 95.69 81 ARG B CA 1
ATOM 1556 C C . ARG B 1 81 ? -3.279 14.453 -5.855 1 95.69 81 ARG B C 1
ATOM 1558 O O . ARG B 1 81 ? -2.717 14.492 -6.949 1 95.69 81 ARG B O 1
ATOM 1565 N N . LEU B 1 82 ? -3.623 15.547 -5.215 1 95.88 82 LEU B N 1
ATOM 1566 C CA . LEU B 1 82 ? -3.465 16.891 -5.762 1 95.88 82 LEU B CA 1
ATOM 1567 C C . LEU B 1 82 ? -2.041 17.391 -5.559 1 95.88 82 LEU B C 1
ATOM 1569 O O . LEU B 1 82 ? -1.583 18.281 -6.285 1 95.88 82 LEU B O 1
ATOM 1573 N N . GLY B 1 83 ? -1.354 16.891 -4.609 1 95.94 83 GLY B N 1
ATOM 1574 C CA . GLY B 1 83 ? -0.004 17.328 -4.293 1 95.94 83 GLY B CA 1
ATOM 1575 C C . GLY B 1 83 ? 1.044 16.75 -5.223 1 95.94 83 GLY B C 1
ATOM 1576 O O . GLY B 1 83 ? 0.811 15.719 -5.863 1 95.94 83 GLY B O 1
ATOM 1577 N N . GLU B 1 84 ? 2.199 17.375 -5.203 1 96.12 84 GLU B N 1
ATOM 1578 C CA . GLU B 1 84 ? 3.256 16.969 -6.125 1 96.12 84 GLU B CA 1
ATOM 1579 C C . GLU B 1 84 ? 4.305 16.109 -5.418 1 96.12 84 GLU B C 1
ATOM 1581 O O . GLU B 1 84 ? 5.125 15.461 -6.074 1 96.12 84 GLU B O 1
ATOM 1586 N N . MET B 1 85 ? 4.207 16.031 -4.148 1 98.25 85 MET B N 1
ATOM 1587 C CA . MET B 1 85 ? 5.293 15.391 -3.416 1 98.25 85 MET B CA 1
ATOM 1588 C C . MET B 1 85 ? 5.027 13.898 -3.258 1 98.25 85 MET B C 1
ATOM 1590 O O . MET B 1 85 ? 5.965 13.109 -3.121 1 98.25 85 MET B O 1
ATOM 1594 N N . VAL B 1 86 ? 3.771 13.516 -3.199 1 98.75 86 VAL B N 1
ATOM 1595 C CA . VAL B 1 86 ? 3.381 12.117 -3.078 1 98.75 86 VAL B CA 1
ATOM 1596 C C . VAL B 1 86 ? 3.17 11.516 -4.465 1 98.75 86 VAL B C 1
ATOM 1598 O O . VAL B 1 86 ? 2.41 12.055 -5.273 1 98.75 86 VAL B O 1
ATOM 1601 N N . ILE B 1 87 ? 3.844 10.391 -4.734 1 98.38 87 ILE B N 1
ATOM 1602 C CA . ILE B 1 87 ? 3.754 9.852 -6.086 1 98.38 87 ILE B CA 1
ATOM 1603 C C . ILE B 1 87 ? 2.887 8.594 -6.086 1 98.38 87 ILE B C 1
ATOM 1605 O O . ILE B 1 87 ? 2.455 8.133 -7.145 1 98.38 87 ILE B O 1
ATOM 1609 N N . ARG B 1 88 ? 2.645 8.023 -4.973 1 98.19 88 ARG B N 1
ATOM 1610 C CA . ARG B 1 88 ? 1.759 6.879 -4.797 1 98.19 88 ARG B CA 1
ATOM 1611 C C . ARG B 1 88 ? 1.229 6.809 -3.369 1 98.19 88 ARG B C 1
ATOM 1613 O O . ARG B 1 88 ? 1.915 7.207 -2.426 1 98.19 88 ARG B O 1
ATOM 1620 N N . TYR B 1 89 ? 0.092 6.316 -3.127 1 98 89 TYR B N 1
ATOM 1621 C CA . TYR B 1 89 ? -0.495 6.121 -1.808 1 98 89 TYR B CA 1
ATOM 1622 C C . TYR B 1 89 ? -1.515 4.988 -1.825 1 98 89 TYR B C 1
ATOM 1624 O O . TYR B 1 89 ? -2.082 4.672 -2.873 1 98 89 TYR B O 1
ATOM 1632 N N . LEU B 1 90 ? -1.642 4.363 -0.733 1 97.62 90 LEU B N 1
ATOM 1633 C CA . LEU B 1 90 ? -2.586 3.268 -0.538 1 97.62 90 LEU B CA 1
ATOM 1634 C C . LEU B 1 90 ? -3 3.162 0.926 1 97.62 90 LEU B C 1
ATOM 1636 O O . LEU B 1 90 ? -2.146 3.137 1.816 1 97.62 90 LEU B O 1
ATOM 1640 N N . THR B 1 91 ? -4.301 3.145 1.197 1 97.62 91 THR B N 1
ATOM 1641 C CA . THR B 1 91 ? -4.832 2.973 2.547 1 97.62 91 THR B CA 1
ATOM 1642 C C . THR B 1 91 ? -5.66 1.697 2.645 1 97.62 91 THR B C 1
ATOM 1644 O O . THR B 1 91 ? -6.488 1.42 1.772 1 97.62 91 THR B O 1
ATOM 1647 N N . MET B 1 92 ? -5.402 0.954 3.723 1 96.19 92 MET B N 1
ATOM 1648 C CA . MET B 1 92 ? -6.074 -0.33 3.902 1 96.19 92 MET B CA 1
ATOM 1649 C C . MET B 1 92 ? -6.66 -0.444 5.305 1 96.19 92 MET B C 1
ATOM 1651 O O . MET B 1 92 ? -6.004 -0.1 6.289 1 96.19 92 MET B O 1
ATOM 1655 N N . LYS B 1 93 ? -7.953 -0.814 5.363 1 95.81 93 LYS B N 1
ATOM 1656 C CA . LYS B 1 93 ? -8.547 -1.192 6.641 1 95.81 93 LYS B CA 1
ATOM 1657 C C . LYS B 1 93 ? -8.047 -2.561 7.098 1 95.81 93 LYS B C 1
ATOM 1659 O O . LYS B 1 93 ? -8.117 -3.535 6.348 1 95.81 93 LYS B O 1
ATOM 1664 N N . LEU B 1 94 ? -7.516 -2.586 8.32 1 92.56 94 LEU B N 1
ATOM 1665 C CA . LEU B 1 94 ? -6.934 -3.822 8.836 1 92.56 94 LEU B CA 1
ATOM 1666 C C . LEU B 1 94 ? -7.953 -4.602 9.664 1 92.56 94 LEU B C 1
ATOM 1668 O O . LEU B 1 94 ? -8.742 -4.008 10.406 1 92.56 94 LEU B O 1
ATOM 1672 N N . ASP B 1 95 ? -8.703 -5.547 9.07 1 74.75 95 ASP B N 1
ATOM 1673 C CA . ASP B 1 95 ? -9.672 -6.305 9.859 1 74.75 95 ASP B CA 1
ATOM 1674 C C . ASP B 1 95 ? -9.086 -6.668 11.227 1 74.75 95 ASP B C 1
ATOM 1676 O O . ASP B 1 95 ? -7.875 -6.816 11.367 1 74.75 95 ASP B O 1
ATOM 1680 N N . ALA B 1 96 ? -9.953 -6.316 12.266 1 59.28 96 ALA B N 1
ATOM 1681 C CA . ALA B 1 96 ? -9.531 -6.711 13.609 1 59.28 96 ALA B CA 1
ATOM 1682 C C . ALA B 1 96 ? -8.914 -8.109 13.602 1 59.28 96 ALA B C 1
ATOM 1684 O O . ALA B 1 96 ? -7.711 -8.266 13.844 1 59.28 96 ALA B O 1
ATOM 1685 N N . GLU B 1 97 ? -9.414 -9.156 14.344 1 52.28 97 GLU B N 1
ATOM 1686 C CA . GLU B 1 97 ? -8.977 -10.5 14.711 1 52.28 97 GLU B CA 1
ATOM 1687 C C . GLU B 1 97 ? -8.984 -11.438 13.508 1 52.28 97 GLU B C 1
ATOM 1689 O O . GLU B 1 97 ? -9.867 -11.344 12.656 1 52.28 97 GLU B O 1
ATOM 1694 N N . PRO B 1 98 ? -7.852 -11.898 13.023 1 44.25 98 PRO B N 1
ATOM 1695 C CA . PRO B 1 98 ? -7.996 -13.008 12.078 1 44.25 98 PRO B CA 1
ATOM 1696 C C . PRO B 1 98 ? -9.258 -13.828 12.312 1 44.25 98 PRO B C 1
ATOM 1698 O O . PRO B 1 98 ? -9.641 -14.07 13.469 1 44.25 98 PRO B O 1
ATOM 1701 N N . ILE B 1 99 ? -10.25 -13.648 11.664 1 38.75 99 ILE B N 1
ATOM 1702 C CA . ILE B 1 99 ? -11.227 -14.695 11.938 1 38.75 99 ILE B CA 1
ATOM 1703 C C . ILE B 1 99 ? -10.539 -16.047 11.961 1 38.75 99 ILE B C 1
ATOM 1705 O O . ILE B 1 99 ? -9.922 -16.469 10.977 1 38.75 99 ILE B O 1
ATOM 1709 N N . ALA B 1 100 ? -9.922 -16.469 12.992 1 37.94 100 ALA B N 1
ATOM 1710 C CA . ALA B 1 100 ? -9.648 -17.891 13.086 1 37.94 100 ALA B CA 1
ATOM 1711 C C . ALA B 1 100 ? -10.758 -18.703 12.422 1 37.94 100 ALA B C 1
ATOM 1713 O O . ALA B 1 100 ? -11.938 -18.484 12.688 1 37.94 100 ALA B O 1
ATOM 1714 N N . LEU B 1 101 ? -10.656 -19.047 11.172 1 35.81 101 LEU B N 1
ATOM 1715 C CA . LEU B 1 101 ? -11.586 -20.156 10.969 1 35.81 101 LEU B CA 1
ATOM 1716 C C . LEU B 1 101 ? -11.773 -20.953 12.25 1 35.81 101 LEU B C 1
ATOM 1718 O O . LEU B 1 101 ? -10.812 -21.484 12.805 1 35.81 101 LEU B O 1
ATOM 1722 N N . GLU B 1 102 ? -12.406 -20.469 13.203 1 34.12 102 GLU B N 1
ATOM 1723 C CA . GLU B 1 102 ? -12.773 -21.344 14.312 1 34.12 102 GLU B CA 1
ATOM 1724 C C . GLU B 1 102 ? -12.945 -22.781 13.859 1 34.12 102 GLU B C 1
ATOM 1726 O O . GLU B 1 102 ? -13.758 -23.078 12.977 1 34.12 102 GLU B O 1
ATOM 1731 N N . ALA B 1 103 ? -11.773 -23.562 13.68 1 37.75 103 ALA B N 1
ATOM 1732 C CA . ALA B 1 103 ? -11.93 -25.016 13.734 1 37.75 103 ALA B CA 1
ATOM 1733 C C . ALA B 1 103 ? -13.086 -25.406 14.648 1 37.75 103 ALA B C 1
ATOM 1735 O O . ALA B 1 103 ? -12.93 -25.469 15.867 1 37.75 103 ALA B O 1
ATOM 1736 N N . ASP B 1 104 ? -14.125 -24.641 14.625 1 34.16 104 ASP B N 1
ATOM 1737 C CA . ASP B 1 104 ? -15.258 -24.984 15.477 1 34.16 104 ASP B CA 1
ATOM 1738 C C . ASP B 1 104 ? -15.453 -26.5 15.547 1 34.16 104 ASP B C 1
ATOM 1740 O O . ASP B 1 104 ? -15.664 -27.047 16.625 1 34.16 104 ASP B O 1
ATOM 1744 N N . ALA B 1 105 ? -15.938 -27.188 14.391 1 38.81 105 ALA B N 1
ATOM 1745 C CA . ALA B 1 105 ? -17.016 -28.141 14.625 1 38.81 105 ALA B CA 1
ATOM 1746 C C . ALA B 1 105 ? -16.484 -29.453 15.203 1 38.81 105 ALA B C 1
ATOM 1748 O O . ALA B 1 105 ? -15.773 -30.203 14.516 1 38.81 105 ALA B O 1
ATOM 1749 N N . PRO B 1 106 ? -15.688 -29.438 16.281 1 39.34 106 PRO B N 1
ATOM 1750 C CA . PRO B 1 106 ? -15.57 -30.844 16.656 1 39.34 106 PRO B CA 1
ATOM 1751 C C . PRO B 1 106 ? -16.844 -31.641 16.375 1 39.34 106 PRO B C 1
ATOM 1753 O O . PRO B 1 106 ? -17.953 -31.125 16.562 1 39.34 106 PRO B O 1
ATOM 1756 N N . PRO B 1 107 ? -16.875 -32.281 15.203 1 38.47 107 PRO B N 1
ATOM 1757 C CA . PRO B 1 107 ? -18.109 -33.062 15.016 1 38.47 107 PRO B CA 1
ATOM 1758 C C . PRO B 1 107 ? -18.672 -33.625 16.328 1 38.47 107 PRO B C 1
ATOM 1760 O O . PRO B 1 107 ? -17.922 -34.156 17.141 1 38.47 107 PRO B O 1
ATOM 1763 N N . SER B 1 108 ? -19.453 -32.781 17 1 41.16 108 SER B N 1
ATOM 1764 C CA . SER B 1 108 ? -20.234 -33.281 18.141 1 41.16 108 SER B CA 1
ATOM 1765 C C . SER B 1 108 ? -20.5 -34.781 18.03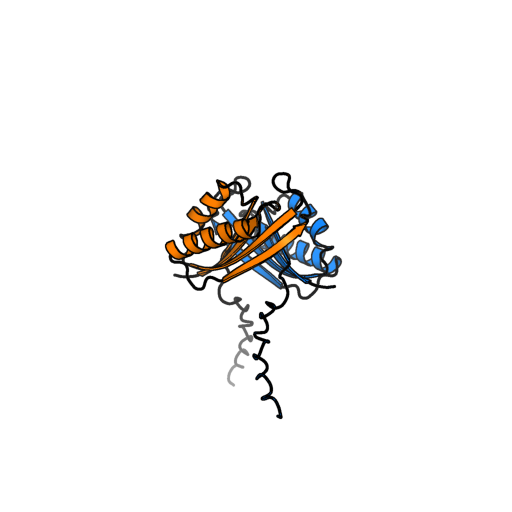1 1 41.16 108 SER B C 1
ATOM 1767 O O . SER B 1 108 ? -20.922 -35.25 16.984 1 41.16 108 SER B O 1
ATOM 1769 N N . GLU B 1 109 ? -19.547 -35.594 18.672 1 42.25 109 GLU B N 1
ATOM 1770 C CA . GLU B 1 109 ? -19.734 -37.031 18.891 1 42.25 109 GLU B CA 1
ATOM 1771 C C . GLU B 1 109 ? -21.203 -37.406 18.984 1 42.25 109 GLU B C 1
ATOM 1773 O O . GLU B 1 109 ? -21.938 -36.844 19.812 1 42.25 109 GLU B O 1
ATOM 1778 N N . PRO B 1 110 ? -21.812 -37.625 17.797 1 40.59 110 PRO B N 1
ATOM 1779 C CA . PRO B 1 110 ? -23.219 -38.062 17.906 1 40.59 110 PRO B CA 1
ATOM 1780 C C . PRO B 1 110 ? -23.484 -38.938 19.125 1 40.59 110 PRO B C 1
ATOM 1782 O O . PRO B 1 110 ? -22.703 -39.844 19.422 1 40.59 110 PRO B O 1
ATOM 1785 N N . ALA B 1 111 ? -23.969 -38.375 20.203 1 45.09 111 ALA B N 1
ATOM 1786 C CA . ALA B 1 111 ? -24.422 -39.094 21.406 1 45.09 111 ALA B CA 1
ATOM 1787 C C . ALA B 1 111 ? -24.969 -40.469 21.062 1 45.09 111 ALA B C 1
ATOM 1789 O O . ALA B 1 111 ? -25.719 -40.625 20.094 1 45.09 111 ALA B O 1
ATOM 1790 N N . ALA B 1 112 ? -24.141 -41.469 21.281 1 44.38 112 ALA B N 1
ATOM 1791 C CA . ALA B 1 112 ? -24.594 -42.844 21.188 1 44.38 112 ALA B CA 1
ATOM 1792 C C . ALA B 1 112 ? -26.016 -42.969 21.734 1 44.38 112 ALA B C 1
ATOM 1794 O O . ALA B 1 112 ? -26.375 -42.344 22.734 1 44.38 112 ALA B O 1
ATOM 1795 N N . PRO B 1 113 ? -26.953 -43.312 20.953 1 43.91 113 PRO B N 1
ATOM 1796 C CA . PRO B 1 113 ? -28.312 -43.594 21.422 1 43.91 113 PRO B CA 1
ATOM 1797 C C . PRO B 1 113 ? -28.328 -44.344 22.734 1 43.91 113 PRO B C 1
ATOM 1799 O O . PRO B 1 113 ? -27.453 -45.188 23 1 43.91 113 PRO B O 1
ATOM 1802 N N . GLY B 1 114 ? -28.6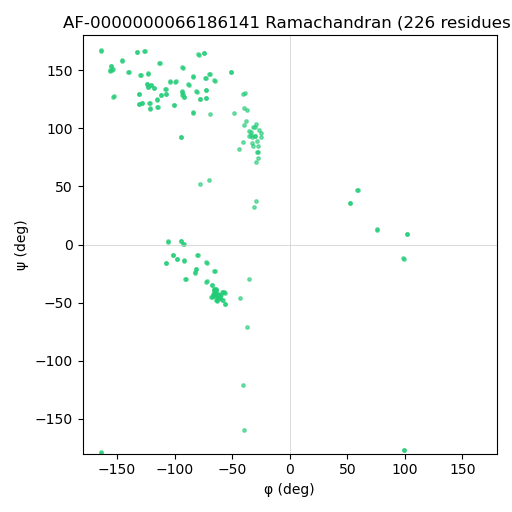09 -43.688 23.859 1 37.72 114 GLY B N 1
ATOM 1803 C CA . GLY B 1 114 ? -28.922 -44.344 25.125 1 37.72 114 GLY B CA 1
ATOM 1804 C C . GLY B 1 114 ? -29.578 -45.688 24.938 1 37.72 114 GLY B C 1
ATOM 1805 O O . GLY B 1 114 ? -30.609 -45.812 24.281 1 37.72 114 GLY B O 1
ATOM 1806 N N . ALA B 1 115 ? -28.812 -46.844 25.141 1 30.06 115 ALA B N 1
ATOM 1807 C CA . ALA B 1 115 ? -29.531 -48.031 25.562 1 30.06 115 ALA B CA 1
ATOM 1808 C C . ALA B 1 115 ? -30.125 -47.844 26.969 1 30.06 115 ALA B C 1
ATOM 1810 O O . ALA B 1 115 ? -29.531 -47.156 27.812 1 30.06 115 ALA B O 1
#

Secondary structure (DSSP, 8-state):
--EEEEEEEEE-TT--HHHHHHHHHHHHHHHHHTT-EEEEEEEEEEEEEEEEETTEEEEEEEEEEEEE-STHHHHHHHHHHH-SSEEEEEEEEE-SS------------------/--EEEEEEEEE-TT--HHHHHHHHHHHHHHHHHTT-EEEEEEEEEEEEEEEEETTEEEEEEEEEEEEE-STHHHHHHHHHHH-SSEEEEEEEEE-SS------------------

InterPro domains:
  IPR000529 Small ribosomal subunit protein bS6 [PF01250] (4-93)
  IPR000529 Small ribosomal subunit protein bS6 [PTHR21011] (3-97)
  IPR000529 Small ribosomal subunit protein bS6 [TIGR00166] (3-95)
  IPR014717 Translation elongation factor EF1B/small ribosomal subunit protein bS6 [G3DSA:3.30.70.60] (2-100)
  IPR020814 Small ribosomal subunit protein bS6, plastid/chloroplast [MF_00360] (2-96)
  IPR035980 Small ribosomal subunit protein bS6 superfamily [SSF54995] (2-96)

Nearest PDB structures (foldseek):
  8cwo-assembly1_F  TM=9.388E-01  e=7.554E-10  Cutibacterium acnes
  2bxj-assembly2_B  TM=8.785E-01  e=3.781E-08  Thermus thermophilus
  1cqn-assembly2_B  TM=8.623E-01  e=2.318E-08  Thermus thermophilus
  8fmw-assembly1_F  TM=8.589E-01  e=1.258E-08  Borreliella burgdorferi B31
  2bvz-assembly1_A  TM=8.852E-01  e=5.800E-08  Thermus thermophilus

Radius of gyration: 21.95 Å; Cα contacts (8 Å, |Δi|>4): 353; chains: 2; bounding box: 73×66×60 Å

Organism: Picosynechococcus sp. (strain ATCC 27264 / PCC 7002 / PR-6) (NCBI:txid32049)

Sequence (230 aa):
MSNNYEMMYILRPDLSEEQVQEVSSKYKTMLQDSGASDLQVQVRGKRHLAYPIQNFNDGIYIQVNYKADGSQIKAVERDMRLGEMVIRYLTMKLDAEPIALEADAPPSEPAAPGAMSNNYEMMYILRPDLSEEQVQEVSSKYKTMLQDSGASDLQVQVRGKRHLAYPIQNFNDGIYIQVNYKADGSQIKAVERDMRLGEMVIRYLTMKLDAEPIALEADAPPSEPAAPGA

pLDDT: mean 87.04, std 21.74, range [29.52, 98.88]

Foldseek 3Di:
DKFKKKKKFWFAPPDDPVRVVVVQVVLVVLCVVQPKAPKDKDWPAKDADPDDQVNGRMTTMMMIIIMDDCPSVVVSVVVLVPDDTTRDMDMDTDDDDPPPPPPPPPVPPPPDDPD/DKFKKKKKFWFAPPDDPVRVVVVQVVLVVLCVVQPKAPKDKDWPAKDADPDDQVNGRMTTMMMIIIIDDCPSVVVSVVVLVPDDTIRDMDMDTDDDDPPPPPPPCPVPPPPDPDD